Protein 2VVW (pdb70)

Secondary structure (DSSP, 8-state):
-PPP-TT-----TTS-HHHHHHHHHHHHHHH-SSS---HHHHHHHTHHHHHHHHH--HHHHHHHTTTTSTTHHHHHHHHHHHHHHH-SS--HHHHHHHHHHHHHHHHHHHHTT-GGGGHHHHHHHHHH--HHHHHHHHHHHHHHHHHHH-/-PPP-TT-----TTS-HHHHHHHHHHHHHHH-SSS---HHHHHHHTHHHHHHHHH--HHHHHHHHTTTSTTHHHHHHHHHHHHHHH-SS--HHHHHHHHHHHHHHHHHHHHTT-GGGHHHHHHHHHHH--HHHHHHHHHHHHHHHHHHH-

Nearest PDB structures (foldseek):
  2vvx-assembly1_A  TM=1.005E+00  e=1.149E-20  Orthopoxvirus vaccinia
  6u63-assembly2_B  TM=6.436E-01  e=4.006E-02  Homo sapiens
  6dm8-assembly3_C  TM=6.091E-01  e=2.878E-01  Escherichia coli K-12
  6dm8-assembly5_E  TM=6.174E-01  e=5.464E-01  Escherichia coli K-12
  6dm8-assembly2_B  TM=6.014E-01  e=7.716E-01  Escherichia coli K-12

Structure (mmCIF, N/CA/C/O backbone):
data_2VVW
#
_entry.id   2VVW
#
_cell.length_a   46.208
_cell.length_b   59.144
_cell.length_c   75.719
_cell.angle_alpha   90.00
_cell.angle_beta   106.58
_cell.angle_gamma   90.00
#
_symmetry.space_group_name_H-M   'P 1 21 1'
#
loop_
_entity.id
_entity.type
_entity.pdbx_description
1 polymer 'PROTEIN A52'
2 water water
#
loop_
_atom_site.group_PDB
_atom_site.id
_atom_site.type_symbol
_atom_site.label_atom_id
_atom_site.label_alt_id
_atom_site.label_comp_id
_atom_site.label_asym_id
_atom_site.label_entity_id
_atom_site.label_seq_id
_atom_site.pdbx_PDB_ins_code
_atom_site.Cartn_x
_atom_site.Cartn_y
_atom_site.Cartn_z
_atom_site.occupancy
_atom_site.B_iso_or_equiv
_atom_site.auth_seq_id
_atom_site.auth_comp_id
_atom_site.auth_asym_id
_atom_site.auth_atom_id
_atom_site.pdbx_PDB_model_num
ATOM 1 N N . ILE A 1 5 ? 29.025 1.070 30.579 1.00 50.86 40 ILE A N 1
ATOM 2 C CA . ILE A 1 5 ? 30.170 0.978 29.624 1.00 49.58 40 ILE A CA 1
ATOM 3 C C . ILE A 1 5 ? 30.833 -0.405 29.678 1.00 47.72 40 ILE A C 1
ATOM 4 O O . ILE A 1 5 ? 31.203 -0.890 30.753 1.00 50.05 40 ILE A O 1
ATOM 9 N N . LYS A 1 6 ? 30.994 -1.021 28.510 1.00 43.86 41 LYS A N 1
ATOM 10 C CA . LYS A 1 6 ? 31.556 -2.369 28.387 1.00 40.74 41 LYS A CA 1
ATOM 11 C C . LYS A 1 6 ? 33.077 -2.265 28.374 1.00 36.20 41 LYS A C 1
ATOM 12 O O . LYS A 1 6 ? 33.604 -1.215 28.025 1.00 35.29 41 LYS A O 1
ATOM 18 N N . PRO A 1 7 ? 33.796 -3.344 28.739 1.00 33.15 42 PRO A N 1
ATOM 19 C CA . PRO A 1 7 ? 35.258 -3.256 28.655 1.00 31.10 42 PRO A CA 1
ATOM 20 C C . PRO A 1 7 ? 35.759 -3.209 27.209 1.00 27.54 42 PRO A C 1
ATOM 21 O O . PRO A 1 7 ? 35.012 -3.509 26.264 1.00 27.01 42 PRO A O 1
ATOM 25 N N . ASP A 1 8 ? 37.018 -2.839 27.033 1.00 25.25 43 ASP A N 1
ATOM 26 C CA . ASP A 1 8 ? 37.649 -2.971 25.734 1.00 22.81 43 ASP A CA 1
ATOM 27 C C . ASP A 1 8 ? 38.197 -4.384 25.637 1.00 22.06 43 ASP A C 1
ATOM 28 O O . ASP A 1 8 ? 38.705 -4.896 26.632 1.00 22.26 43 ASP A O 1
ATOM 33 N N . TYR A 1 9 ? 38.107 -5.012 24.466 1.00 20.86 44 TYR A N 1
ATOM 34 C CA . TYR A 1 9 ? 38.476 -6.432 24.323 1.00 20.01 44 TYR A CA 1
ATOM 35 C C . TYR A 1 9 ? 39.883 -6.701 23.779 1.00 20.22 44 TYR A C 1
ATOM 36 O O . TYR A 1 9 ? 40.337 -7.830 23.812 1.00 23.22 44 TYR A O 1
ATOM 45 N N . LEU A 1 10 ? 40.599 -5.675 23.348 1.00 19.49 45 LEU A N 1
ATOM 46 C CA . LEU A 1 10 ? 41.912 -5.885 22.723 1.00 20.29 45 LEU A CA 1
ATOM 47 C C . LEU A 1 10 ? 42.871 -6.671 23.611 1.00 20.80 45 LEU A C 1
ATOM 48 O O . LEU A 1 10 ? 43.484 -7.644 23.159 1.00 21.46 45 LEU A O 1
ATOM 53 N N . GLU A 1 11 ? 42.977 -6.263 24.872 1.00 21.83 46 GLU A N 1
ATOM 54 C CA . GLU A 1 11 ? 43.883 -6.913 25.829 1.00 24.84 46 GLU A CA 1
ATOM 55 C C . GLU A 1 11 ? 43.139 -7.672 26.948 1.00 23.45 46 GLU A C 1
ATOM 56 O O . GLU A 1 11 ? 43.716 -8.012 27.967 1.00 24.76 46 GLU A O 1
ATOM 62 N N . TYR A 1 12 ? 41.864 -7.969 26.722 1.00 21.04 47 TYR A N 1
ATOM 63 C CA . TYR A 1 12 ? 41.014 -8.586 27.718 1.00 22.10 47 TYR A CA 1
ATOM 64 C C . TYR A 1 12 ? 41.332 -10.082 27.786 1.00 23.17 47 TYR A C 1
ATOM 65 O O . TYR A 1 12 ? 41.466 -10.743 26.758 1.00 24.10 47 TYR A O 1
ATOM 74 N N . ASP A 1 13 ? 41.442 -10.608 29.004 1.00 25.66 48 ASP A N 1
ATOM 75 C CA . ASP A 1 13 ? 41.864 -11.998 29.214 1.00 26.21 48 ASP A CA 1
ATOM 76 C C . ASP A 1 13 ? 40.723 -12.938 29.584 1.00 27.09 48 ASP A C 1
ATOM 77 O O . ASP A 1 13 ? 40.948 -14.145 29.684 1.00 28.17 48 ASP A O 1
ATOM 82 N N . ASP A 1 14 ? 39.515 -12.406 29.788 1.00 25.80 49 ASP A N 1
ATOM 83 C CA A ASP A 1 14 ? 38.410 -13.272 30.235 0.60 26.63 49 ASP A CA 1
ATOM 84 C CA B ASP A 1 14 ? 38.362 -13.155 30.298 0.40 25.97 49 ASP A CA 1
ATOM 85 C C . ASP A 1 14 ? 37.260 -13.315 29.234 1.00 24.79 49 ASP A C 1
ATOM 86 O O . ASP A 1 14 ? 37.367 -12.814 28.126 1.00 23.61 49 ASP A O 1
ATOM 95 N N . LEU A 1 15 ? 36.189 -13.989 29.621 1.00 26.52 50 LEU A N 1
ATOM 96 C CA . LEU A 1 15 ? 34.989 -14.066 28.831 1.00 25.14 50 LEU A CA 1
ATOM 97 C C . LEU A 1 15 ? 33.874 -14.364 29.835 1.00 24.53 50 LEU A C 1
ATOM 98 O O . LEU A 1 15 ? 33.640 -15.507 30.214 1.00 25.17 50 LEU A O 1
ATOM 103 N N . LEU A 1 16 ? 33.217 -13.315 30.304 1.00 23.83 51 LEU A N 1
ATOM 104 C CA . LEU A 1 16 ? 32.225 -13.429 31.373 1.00 25.54 51 LEU A CA 1
ATOM 105 C C . LEU A 1 16 ? 30.799 -13.316 30.842 1.00 25.24 51 LEU A C 1
ATOM 106 O O . LEU A 1 16 ? 30.592 -12.983 29.675 1.00 26.17 51 LEU A O 1
ATOM 111 N N . ASP A 1 17 ? 29.814 -13.620 31.691 1.00 26.64 52 ASP A N 1
ATOM 112 C CA . ASP A 1 17 ? 28.417 -13.649 31.255 1.00 28.13 52 ASP A CA 1
ATOM 113 C C . ASP A 1 17 ? 28.004 -12.328 30.598 1.00 28.18 52 ASP A C 1
ATOM 114 O O . ASP A 1 17 ? 27.335 -12.331 29.567 1.00 26.95 52 ASP A O 1
ATOM 119 N N . ARG A 1 18 ? 28.431 -11.216 31.196 1.00 28.48 53 ARG A N 1
ATOM 120 C CA . ARG A 1 18 ? 28.097 -9.870 30.725 1.00 28.92 53 ARG A CA 1
ATOM 121 C C . ARG A 1 18 ? 28.775 -9.476 29.427 1.00 28.41 53 ARG A C 1
ATOM 122 O O . ARG A 1 18 ? 28.376 -8.490 28.810 1.00 29.57 53 ARG A O 1
ATOM 130 N N . ASP A 1 19 ? 29.837 -10.185 29.036 1.00 28.28 54 ASP A N 1
ATOM 131 C CA . ASP A 1 19 ? 30.551 -9.872 27.804 1.00 26.67 54 ASP A CA 1
ATOM 132 C C . ASP A 1 19 ? 29.799 -10.481 26.628 1.00 27.26 54 ASP A C 1
ATOM 133 O O . ASP A 1 19 ? 29.690 -11.707 26.536 1.00 29.12 54 ASP A O 1
ATOM 138 N N . GLU A 1 20 ? 29.293 -9.632 25.733 1.00 26.91 55 GLU A N 1
ATOM 139 C CA A GLU A 1 20 ? 28.455 -10.087 24.606 0.70 27.24 55 GLU A CA 1
ATOM 140 C CA B GLU A 1 20 ? 28.456 -10.081 24.611 0.30 25.77 55 GLU A CA 1
ATOM 141 C C . GLU A 1 20 ? 29.296 -10.578 23.443 1.00 24.09 55 GLU A C 1
ATOM 142 O O . GLU A 1 20 ? 30.185 -9.878 22.979 1.00 20.69 55 GLU A O 1
ATOM 153 N N . MET A 1 21 ? 28.984 -11.778 22.957 1.00 23.96 56 MET A N 1
ATOM 154 C CA . MET A 1 21 ? 29.757 -12.390 21.870 1.00 22.99 56 MET A CA 1
ATOM 155 C C . MET A 1 21 ? 29.820 -11.502 20.602 1.00 22.23 56 MET A C 1
ATOM 156 O O . MET A 1 21 ? 30.880 -11.327 20.022 1.00 20.08 56 MET A O 1
ATOM 161 N N . PHE A 1 22 ? 28.715 -10.880 20.209 1.00 22.41 57 PHE A N 1
ATOM 162 C CA . PHE A 1 22 ? 28.763 -10.052 18.997 1.00 23.61 57 PHE A CA 1
ATOM 163 C C . PHE A 1 22 ? 29.655 -8.805 19.154 1.00 22.56 57 PHE A C 1
ATOM 164 O O . PHE A 1 22 ? 30.409 -8.456 18.244 1.00 22.10 57 PHE A O 1
ATOM 172 N N . THR A 1 23 ? 29.605 -8.164 20.319 1.00 23.14 58 THR A N 1
ATOM 173 C CA . THR A 1 23 ? 30.492 -7.026 20.595 1.00 22.73 58 THR A CA 1
ATOM 174 C C . THR A 1 23 ? 31.956 -7.431 20.558 1.00 20.76 58 THR A C 1
ATOM 175 O O . THR A 1 23 ? 32.795 -6.696 20.045 1.00 19.73 58 THR A O 1
ATOM 179 N N . ILE A 1 24 ? 32.258 -8.598 21.121 1.00 20.46 59 ILE A N 1
ATOM 180 C CA . ILE A 1 24 ? 33.607 -9.126 21.106 1.00 19.49 59 ILE A CA 1
ATOM 181 C C . ILE A 1 24 ? 34.096 -9.291 19.676 1.00 19.23 59 ILE A C 1
ATOM 182 O O . ILE A 1 24 ? 35.229 -8.889 19.332 1.00 18.46 59 ILE A O 1
ATOM 187 N N . LEU A 1 25 ? 33.253 -9.880 18.831 1.00 19.03 60 LEU A N 1
ATOM 188 C CA . LEU A 1 25 ? 33.612 -10.078 17.440 1.00 18.40 60 LEU A CA 1
ATOM 189 C C . LEU A 1 25 ? 33.714 -8.755 16.666 1.00 17.85 60 LEU A C 1
ATOM 190 O O . LEU A 1 25 ? 34.600 -8.601 15.834 1.00 17.94 60 LEU A O 1
ATOM 195 N N . GLU A 1 26 ? 32.839 -7.799 16.955 1.00 19.28 61 GLU A N 1
ATOM 196 C CA . GLU A 1 26 ? 32.935 -6.455 16.347 1.00 21.04 61 GLU A CA 1
ATOM 197 C C . GLU A 1 26 ? 34.303 -5.863 16.613 1.00 20.24 61 GLU A C 1
ATOM 198 O O . GLU A 1 26 ? 34.953 -5.396 15.696 1.00 20.03 61 GLU A O 1
ATOM 204 N N . GLU A 1 27 ? 34.728 -5.886 17.873 1.00 20.62 62 GLU A N 1
ATOM 205 C CA . GLU A 1 27 ? 36.008 -5.303 18.260 1.00 20.90 62 GLU A CA 1
ATOM 206 C C . GLU A 1 27 ? 37.172 -6.096 17.706 1.00 20.20 62 GLU A C 1
ATOM 207 O O . GLU A 1 27 ? 38.192 -5.518 17.331 1.00 21.57 62 GLU A O 1
ATOM 213 N N . TYR A 1 28 ? 37.034 -7.422 17.663 1.00 19.63 63 TYR A N 1
ATOM 214 C CA . TYR A 1 28 ? 38.063 -8.287 17.068 1.00 19.37 63 TYR A CA 1
ATOM 215 C C . TYR A 1 28 ? 38.323 -7.942 15.594 1.00 18.87 63 TYR A C 1
ATOM 216 O O . TYR A 1 28 ? 39.455 -7.717 15.165 1.00 19.53 63 TYR A O 1
ATOM 225 N N . PHE A 1 29 ? 37.261 -7.877 14.815 1.00 18.67 64 PHE A N 1
ATOM 226 C CA . PHE A 1 29 ? 37.402 -7.496 13.415 1.00 19.51 64 PHE A CA 1
ATOM 227 C C . PHE A 1 29 ? 37.856 -6.058 13.210 1.00 19.31 64 PHE A C 1
ATOM 228 O O . PHE A 1 29 ? 38.661 -5.793 12.316 1.00 20.28 64 PHE A O 1
ATOM 236 N N . MET A 1 30 ? 37.416 -5.152 14.079 1.00 18.75 65 MET A N 1
ATOM 237 C CA . MET A 1 30 ? 37.862 -3.762 14.019 1.00 17.51 65 MET A CA 1
ATOM 238 C C . MET A 1 30 ? 39.356 -3.699 14.265 1.00 18.04 65 MET A C 1
ATOM 239 O O . MET A 1 30 ? 40.085 -3.136 13.472 1.00 17.96 65 MET A O 1
ATOM 244 N N . TYR A 1 31 ? 39.807 -4.308 15.354 1.00 18.24 66 TYR A N 1
ATOM 245 C CA . TYR A 1 31 ? 41.218 -4.185 15.730 1.00 18.81 66 TYR A CA 1
ATOM 246 C C . TYR A 1 31 ? 42.157 -4.945 14.778 1.00 20.53 66 TYR A C 1
ATOM 247 O O . TYR A 1 31 ? 43.240 -4.441 14.416 1.00 20.51 66 TYR A O 1
ATOM 256 N N . ARG A 1 32 ? 41.770 -6.161 14.395 1.00 20.49 67 ARG A N 1
ATOM 257 C CA . ARG A 1 32 ? 42.563 -6.936 13.456 1.00 19.81 67 ARG A CA 1
ATOM 258 C C . ARG A 1 32 ? 42.533 -6.286 12.066 1.00 20.45 67 ARG A C 1
ATOM 259 O O . ARG A 1 32 ? 43.569 -6.148 11.402 1.00 19.32 67 ARG A O 1
ATOM 267 N N . GLY A 1 33 ? 41.360 -5.856 11.640 1.00 18.16 68 GLY A N 1
ATOM 268 C CA . GLY A 1 33 ? 41.217 -5.173 10.353 1.00 20.68 68 GLY A CA 1
ATOM 269 C C . GLY A 1 33 ? 41.922 -3.827 10.207 1.00 21.72 68 GLY A C 1
ATOM 270 O O . GLY A 1 33 ? 42.277 -3.442 9.084 1.00 22.60 68 GLY A O 1
ATOM 271 N N . LEU A 1 34 ? 42.122 -3.104 11.320 1.00 22.37 69 LEU A N 1
ATOM 272 C CA . LEU A 1 34 ? 42.731 -1.777 11.275 1.00 22.19 69 LEU A CA 1
ATOM 273 C C . LEU A 1 34 ? 44.175 -1.770 11.757 1.00 23.98 69 LEU A C 1
ATOM 274 O O . LEU A 1 34 ? 44.999 -1.085 11.155 1.00 25.44 69 LEU A O 1
ATOM 279 N N . LEU A 1 35 ? 44.488 -2.534 12.808 1.00 23.41 70 LEU A N 1
ATOM 280 C CA . LEU A 1 35 ? 45.854 -2.567 13.363 1.00 25.69 70 LEU A CA 1
ATOM 281 C C . LEU A 1 35 ? 46.677 -3.775 12.929 1.00 27.17 70 LEU A C 1
ATOM 282 O O . LEU A 1 35 ? 47.892 -3.714 12.921 1.00 28.73 70 LEU A O 1
ATOM 287 N N . GLY A 1 36 ? 46.024 -4.893 12.652 1.00 28.17 71 GLY A N 1
ATOM 288 C CA . GLY A 1 36 ? 46.733 -6.116 12.314 1.00 31.07 71 GLY A CA 1
ATOM 289 C C . GLY A 1 36 ? 47.217 -6.905 13.516 1.00 33.10 71 GLY A C 1
ATOM 290 O O . GLY A 1 36 ? 46.766 -6.689 14.633 1.00 33.36 71 GLY A O 1
ATOM 291 N N . LEU A 1 37 ? 48.150 -7.823 13.275 1.00 37.10 72 LEU A N 1
ATOM 292 C CA . LEU A 1 37 ? 48.530 -8.840 14.269 1.00 38.32 72 LEU A CA 1
ATOM 293 C C . LEU A 1 37 ? 49.859 -8.599 14.988 1.00 40.17 72 LEU A C 1
ATOM 294 O O . LEU A 1 37 ? 50.177 -9.341 15.907 1.00 42.33 72 LEU A O 1
ATOM 299 N N . ARG A 1 38 ? 50.623 -7.583 14.588 1.00 41.00 73 ARG A N 1
ATOM 300 C CA . ARG A 1 38 ? 51.848 -7.194 15.292 1.00 43.29 73 ARG A CA 1
ATOM 301 C C . ARG A 1 38 ? 51.494 -6.259 16.448 1.00 43.64 73 ARG A C 1
ATOM 302 O O . ARG A 1 38 ? 52.023 -5.153 16.566 1.00 45.46 73 ARG A O 1
ATOM 305 N N . ILE A 1 39 ? 50.583 -6.727 17.291 1.00 42.27 74 ILE A N 1
ATOM 306 C CA . ILE A 1 39 ? 49.976 -5.954 18.368 1.00 41.86 74 ILE A CA 1
ATOM 307 C C . ILE A 1 39 ? 49.744 -6.962 19.486 1.00 40.77 74 ILE A C 1
ATOM 308 O O . ILE A 1 39 ? 49.348 -8.102 19.204 1.00 37.68 74 ILE A O 1
ATOM 313 N N . LYS A 1 40 ? 49.975 -6.543 20.732 1.00 39.78 75 LYS A N 1
ATOM 314 C CA . LYS A 1 40 ? 49.631 -7.348 21.907 1.00 38.61 75 LYS A CA 1
ATOM 315 C C . LYS A 1 40 ? 48.116 -7.511 22.036 1.00 34.93 75 LYS A C 1
ATOM 316 O O . LYS A 1 40 ? 47.387 -6.527 22.154 1.00 35.48 75 LYS A O 1
ATOM 318 N N . TYR A 1 41 ? 47.670 -8.766 21.991 1.00 33.02 76 TYR A N 1
ATOM 319 C CA . TYR A 1 41 ? 46.274 -9.175 22.201 1.00 30.79 76 TYR A CA 1
ATOM 320 C C . TYR A 1 41 ? 46.166 -9.867 23.553 1.00 29.02 76 TYR A C 1
ATOM 321 O O . TYR A 1 41 ? 47.124 -10.493 24.014 1.00 27.53 76 TYR A O 1
ATOM 330 N N . GLY A 1 42 ? 44.981 -9.828 24.157 1.00 27.19 77 GLY A N 1
ATOM 331 C CA . GLY A 1 42 ? 44.723 -10.589 25.376 1.00 26.55 77 GLY A CA 1
ATOM 332 C C . GLY A 1 42 ? 44.461 -12.047 25.059 1.00 27.17 77 GLY A C 1
ATOM 333 O O . GLY A 1 42 ? 44.545 -12.472 23.896 1.00 26.48 77 GLY A O 1
ATOM 334 N N . ARG A 1 43 ? 44.150 -12.823 26.094 1.00 28.09 78 ARG A N 1
ATOM 335 C CA . ARG A 1 43 ? 43.871 -14.241 25.925 1.00 27.82 78 ARG A CA 1
ATOM 336 C C . ARG A 1 43 ? 42.602 -14.469 25.108 1.00 25.96 78 ARG A C 1
ATOM 337 O O . ARG A 1 43 ? 42.495 -15.446 24.366 1.00 24.86 78 ARG A O 1
ATOM 345 N N . LEU A 1 44 ? 41.638 -13.570 25.232 1.00 25.21 79 LEU A N 1
ATOM 346 C CA . LEU A 1 44 ? 40.378 -13.748 24.512 1.00 23.64 79 LEU A CA 1
ATOM 347 C C . LEU A 1 44 ? 40.577 -13.698 22.991 1.00 23.01 79 LEU A C 1
ATOM 348 O O . LEU A 1 44 ? 40.212 -14.628 22.286 1.00 25.43 79 LEU A O 1
ATOM 353 N N . PHE A 1 45 ? 41.116 -12.596 22.489 1.00 22.61 80 PHE A N 1
ATOM 354 C CA . PHE A 1 45 ? 41.457 -12.469 21.067 1.00 23.38 80 PHE A CA 1
ATOM 355 C C . PHE A 1 45 ? 42.448 -13.548 20.621 1.00 25.24 80 PHE A C 1
ATOM 356 O O . PHE A 1 45 ? 42.336 -14.054 19.515 1.00 24.04 80 PHE A O 1
ATOM 364 N N . ASN A 1 46 ? 43.410 -13.893 21.470 1.00 26.84 81 ASN A N 1
ATOM 365 C CA . ASN A 1 46 ? 44.352 -14.964 21.108 1.00 29.67 81 ASN A CA 1
ATOM 366 C C . ASN A 1 46 ? 43.658 -16.331 20.873 1.00 29.72 81 ASN A C 1
ATOM 367 O O . ASN A 1 46 ? 44.095 -17.115 20.023 1.00 29.90 81 ASN A O 1
ATOM 372 N N . GLU A 1 47 ? 42.568 -16.603 21.588 1.00 28.02 82 GLU A N 1
ATOM 373 C CA . GLU A 1 47 ? 41.770 -17.810 21.320 1.00 28.33 82 GLU A CA 1
ATOM 374 C C . GLU A 1 47 ? 41.002 -17.703 20.008 1.00 26.50 82 GLU A C 1
ATOM 375 O O . GLU A 1 47 ? 40.943 -18.672 19.230 1.00 26.56 82 GLU A O 1
ATOM 381 N N . ILE A 1 48 ? 40.418 -16.535 19.763 1.00 24.31 83 ILE A N 1
ATOM 382 C CA . ILE A 1 48 ? 39.656 -16.322 18.546 1.00 23.40 83 ILE A CA 1
ATOM 383 C C . ILE A 1 48 ? 40.589 -16.448 17.336 1.00 24.32 83 ILE A C 1
ATOM 384 O O . ILE A 1 48 ? 40.207 -17.004 16.309 1.00 23.76 83 ILE A O 1
ATOM 389 N N . LYS A 1 49 ? 41.823 -15.972 17.486 1.00 24.96 84 LYS A N 1
ATOM 390 C CA . LYS A 1 49 ? 42.837 -16.066 16.436 1.00 26.49 84 LYS A CA 1
ATOM 391 C C . LYS A 1 49 ? 43.129 -17.519 16.028 1.00 26.86 84 LYS A C 1
ATOM 392 O O . LYS A 1 49 ? 43.449 -17.801 14.870 1.00 26.46 84 LYS A O 1
ATOM 398 N N . LYS A 1 50 ? 42.991 -18.448 16.969 1.00 27.48 85 LYS A N 1
ATOM 399 C CA . LYS A 1 50 ? 43.158 -19.857 16.659 1.00 27.84 85 LYS A CA 1
ATOM 400 C C . LYS A 1 50 ? 42.112 -20.370 15.656 1.00 25.86 85 LYS A C 1
ATOM 401 O O . LYS A 1 50 ? 42.336 -21.397 15.026 1.00 25.89 85 LYS A O 1
ATOM 407 N N . PHE A 1 51 ? 40.984 -19.669 15.504 1.00 25.14 86 PHE A N 1
ATOM 408 C CA . PHE A 1 51 ? 39.961 -20.035 14.523 1.00 24.68 86 PHE A CA 1
ATOM 409 C C . PHE A 1 51 ? 40.455 -20.002 13.074 1.00 25.90 86 PHE A C 1
ATOM 410 O O . PHE A 1 51 ? 39.793 -20.545 12.189 1.00 24.40 86 PHE A O 1
ATOM 418 N N . ASP A 1 52 ? 41.600 -19.362 12.831 1.00 26.09 87 ASP A N 1
ATOM 419 C CA . ASP A 1 52 ? 42.187 -19.295 11.493 1.00 26.69 87 ASP A CA 1
ATOM 420 C C . ASP A 1 52 ? 42.539 -20.678 10.954 1.00 27.30 87 ASP A C 1
ATOM 421 O O . ASP A 1 52 ? 42.405 -20.924 9.770 1.00 27.34 87 ASP A O 1
ATOM 426 N N . ASN A 1 53 ? 43.016 -21.562 11.821 1.00 30.52 88 ASN A N 1
ATOM 427 C CA . ASN A 1 53 ? 43.315 -22.945 11.449 1.00 32.82 88 ASN A CA 1
ATOM 428 C C . ASN A 1 53 ? 42.076 -23.669 10.943 1.00 30.98 88 ASN A C 1
ATOM 429 O O . ASN A 1 53 ? 42.134 -24.356 9.926 1.00 30.75 88 ASN A O 1
ATOM 434 N N . ASP A 1 54 ? 40.965 -23.520 11.663 1.00 29.17 89 ASP A N 1
ATOM 435 C CA . ASP A 1 54 ? 39.688 -24.123 11.273 1.00 29.65 89 ASP A CA 1
ATOM 436 C C . ASP A 1 54 ? 39.257 -23.666 9.878 1.00 28.72 89 ASP A C 1
ATOM 437 O O . ASP A 1 54 ? 38.803 -24.471 9.060 1.00 27.43 89 ASP A O 1
ATOM 442 N N . ALA A 1 55 ? 39.398 -22.363 9.639 1.00 28.27 90 ALA A N 1
ATOM 443 C CA . ALA A 1 55 ? 39.043 -21.732 8.375 1.00 28.35 90 ALA A CA 1
ATOM 444 C C . ALA A 1 55 ? 39.817 -22.315 7.200 1.00 29.00 90 ALA A C 1
ATOM 445 O O . ALA A 1 55 ? 39.236 -22.612 6.158 1.00 29.61 90 ALA A O 1
ATOM 447 N N . GLU A 1 56 ? 41.126 -22.444 7.364 1.00 29.83 91 GLU A N 1
ATOM 448 C CA . GLU A 1 56 ? 41.979 -22.925 6.293 1.00 31.84 91 GLU A CA 1
ATOM 449 C C . GLU A 1 56 ? 41.677 -24.389 5.978 1.00 32.23 91 GLU A C 1
ATOM 450 O O . GLU A 1 56 ? 41.673 -24.791 4.819 1.00 32.09 91 GLU A O 1
ATOM 456 N N . GLU A 1 57 ? 41.417 -25.178 7.015 1.00 31.95 92 GLU A N 1
ATOM 457 C CA . GLU A 1 57 ? 41.070 -26.578 6.839 1.00 32.32 92 GLU A CA 1
ATOM 458 C C . GLU A 1 57 ? 39.726 -26.714 6.143 1.00 31.62 92 GLU A C 1
ATOM 459 O O . GLU A 1 57 ? 39.574 -27.548 5.264 1.00 34.00 92 GLU A O 1
ATOM 461 N N . GLN A 1 58 ? 38.751 -25.892 6.514 1.00 29.52 93 GLN A N 1
ATOM 462 C CA . GLN A 1 58 ? 37.410 -26.050 5.969 1.00 28.69 93 GLN A CA 1
ATOM 463 C C . GLN A 1 58 ? 37.212 -25.373 4.618 1.00 28.98 93 GLN A C 1
ATOM 464 O O . GLN A 1 58 ? 36.528 -25.906 3.756 1.00 30.22 93 GLN A O 1
ATOM 470 N N . PHE A 1 59 ? 37.791 -24.187 4.437 1.00 28.62 94 PHE A N 1
ATOM 471 C CA . PHE A 1 59 ? 37.497 -23.344 3.274 1.00 27.99 94 PHE A CA 1
ATOM 472 C C . PHE A 1 59 ? 38.665 -23.162 2.305 1.00 28.91 94 PHE A C 1
ATOM 473 O O . PHE A 1 59 ? 38.461 -22.696 1.187 1.00 30.08 94 PHE A O 1
ATOM 481 N N . GLY A 1 60 ? 39.875 -23.501 2.742 1.00 28.57 95 GLY A N 1
ATOM 482 C CA . GLY A 1 60 ? 41.044 -23.409 1.895 1.00 29.45 95 GLY A CA 1
ATOM 483 C C . GLY A 1 60 ? 41.918 -22.242 2.289 1.00 27.48 95 GLY A C 1
ATOM 484 O O . GLY A 1 60 ? 41.623 -21.530 3.244 1.00 26.11 95 GLY A O 1
ATOM 485 N N . THR A 1 61 ? 43.003 -22.056 1.548 1.00 27.29 96 THR A N 1
ATOM 486 C CA . THR A 1 61 ? 44.015 -21.089 1.909 1.00 27.31 96 THR A CA 1
ATOM 487 C C . THR A 1 61 ? 43.556 -19.708 1.529 1.00 26.13 96 THR A C 1
ATOM 488 O O . THR A 1 61 ? 42.727 -19.535 0.629 1.00 27.33 96 THR A O 1
ATOM 492 N N . ILE A 1 62 ? 44.123 -18.712 2.184 1.00 24.90 97 ILE A N 1
ATOM 493 C CA . ILE A 1 62 ? 43.760 -17.342 1.874 1.00 24.30 97 ILE A CA 1
ATOM 494 C C . ILE A 1 62 ? 44.196 -16.977 0.452 1.00 25.31 97 ILE A C 1
ATOM 495 O O . ILE A 1 62 ? 43.531 -16.186 -0.205 1.00 24.36 97 ILE A O 1
ATOM 500 N N . GLU A 1 63 ? 45.283 -17.570 -0.040 1.00 28.03 98 GLU A N 1
ATOM 501 C CA . GLU A 1 63 ? 45.739 -17.275 -1.411 1.00 29.75 98 GLU A CA 1
ATOM 502 C C . GLU A 1 63 ? 44.733 -17.762 -2.462 1.00 30.34 98 GLU A C 1
ATOM 503 O O . GLU A 1 63 ? 44.501 -17.089 -3.467 1.00 28.34 98 GLU A O 1
ATOM 509 N N . GLU A 1 64 ? 44.122 -18.924 -2.217 1.00 31.22 99 GLU A N 1
ATOM 510 C CA . GLU A 1 64 ? 43.078 -19.424 -3.097 1.00 32.78 99 GLU A CA 1
ATOM 511 C C . GLU A 1 64 ? 41.850 -18.517 -3.091 1.00 29.24 99 GLU A C 1
ATOM 512 O O . GLU A 1 64 ? 41.290 -18.221 -4.149 1.00 27.81 99 GLU A O 1
ATOM 518 N N . LEU A 1 65 ? 41.429 -18.105 -1.895 1.00 27.34 100 LEU A N 1
ATOM 519 C CA . LEU A 1 65 ? 40.234 -17.278 -1.738 1.00 26.50 100 LEU A CA 1
ATOM 520 C C . LEU A 1 65 ? 40.441 -15.877 -2.299 1.00 24.89 100 LEU A C 1
ATOM 521 O O . LEU A 1 65 ? 39.580 -15.340 -2.985 1.00 26.09 100 LEU A O 1
ATOM 526 N N . LYS A 1 66 ? 41.597 -15.290 -2.011 1.00 26.20 101 LYS A N 1
ATOM 527 C CA . LYS A 1 66 ? 41.951 -13.980 -2.556 1.00 26.04 101 LYS A CA 1
ATOM 528 C C . LYS A 1 66 ? 41.790 -13.953 -4.079 1.00 26.83 101 LYS A C 1
ATOM 529 O O . LYS A 1 66 ? 41.191 -13.023 -4.627 1.00 26.08 101 LYS A O 1
ATOM 535 N N . GLN A 1 67 ? 42.328 -14.970 -4.754 1.00 28.91 102 GLN A N 1
ATOM 536 C CA . GLN A 1 67 ? 42.207 -15.098 -6.208 1.00 30.09 102 GLN A CA 1
ATOM 537 C C . GLN A 1 67 ? 40.763 -15.359 -6.660 1.00 29.86 102 GLN A C 1
ATOM 538 O O . GLN A 1 67 ? 40.213 -14.598 -7.458 1.00 29.07 102 GLN A O 1
ATOM 544 N N . LYS A 1 68 ? 40.179 -16.438 -6.137 1.00 30.66 103 LYS A N 1
ATOM 545 C CA A LYS A 1 68 ? 38.810 -16.873 -6.435 0.70 31.22 103 LYS A CA 1
ATOM 546 C CA B LYS A 1 68 ? 38.823 -16.850 -6.504 0.30 30.06 103 LYS A CA 1
ATOM 547 C C . LYS A 1 68 ? 37.791 -15.733 -6.305 1.00 29.09 103 LYS A C 1
ATOM 548 O O . LYS A 1 68 ? 36.906 -15.554 -7.152 1.00 28.91 103 LYS A O 1
ATOM 559 N N . LEU A 1 69 ? 37.896 -14.988 -5.215 1.00 26.54 104 LEU A N 1
ATOM 560 C CA . LEU A 1 69 ? 36.933 -13.921 -4.923 1.00 25.10 104 LEU A CA 1
ATOM 561 C C . LEU A 1 69 ? 37.408 -12.510 -5.340 1.00 25.06 104 LEU A C 1
ATOM 562 O O . LEU A 1 69 ? 36.728 -11.518 -5.073 1.00 23.70 104 LEU A O 1
ATOM 567 N N . ARG A 1 70 ? 38.578 -12.410 -5.967 1.00 24.90 105 ARG A N 1
ATOM 568 C CA . ARG A 1 70 ? 39.129 -11.106 -6.342 1.00 27.85 105 ARG A CA 1
ATOM 569 C C . ARG A 1 70 ? 38.916 -10.067 -5.220 1.00 25.89 105 ARG A C 1
ATOM 570 O O . ARG A 1 70 ? 38.315 -8.994 -5.420 1.00 22.39 105 ARG A O 1
ATOM 578 N N . LEU A 1 71 ? 39.412 -10.423 -4.039 1.00 23.65 106 LEU A N 1
ATOM 579 C CA . LEU A 1 71 ? 39.104 -9.720 -2.808 1.00 22.13 106 LEU A CA 1
ATOM 580 C C . LEU A 1 71 ? 39.475 -8.244 -2.834 1.00 21.81 106 LEU A C 1
ATOM 581 O O . LEU A 1 71 ? 38.756 -7.431 -2.269 1.00 18.47 106 LEU A O 1
ATOM 586 N N . ASN A 1 72 ? 40.583 -7.891 -3.492 1.00 22.00 107 ASN A N 1
ATOM 587 C CA . ASN A 1 72 ? 41.027 -6.506 -3.500 1.00 23.71 107 ASN A CA 1
ATOM 588 C C . ASN A 1 72 ? 40.446 -5.717 -4.668 1.00 26.15 107 ASN A C 1
ATOM 589 O O . ASN A 1 72 ? 40.781 -4.542 -4.848 1.00 26.22 107 ASN A O 1
ATOM 594 N N . SER A 1 73 ? 39.554 -6.339 -5.445 1.00 25.41 108 SER A N 1
ATOM 595 C CA . SER A 1 73 ? 38.893 -5.633 -6.542 1.00 28.11 108 SER A CA 1
ATOM 596 C C . SER A 1 73 ? 37.762 -4.766 -6.030 1.00 28.10 108 SER A C 1
ATOM 597 O O . SER A 1 73 ? 37.351 -4.885 -4.877 1.00 26.56 108 SER A O 1
ATOM 600 N N . GLU A 1 74 ? 37.230 -3.921 -6.909 1.00 28.53 109 GLU A N 1
ATOM 601 C CA . GLU A 1 74 ? 36.105 -3.077 -6.575 1.00 29.81 109 GLU A CA 1
ATOM 602 C C . GLU A 1 74 ? 34.938 -3.913 -6.042 1.00 27.81 109 GLU A C 1
ATOM 603 O O . GLU A 1 74 ? 34.187 -3.458 -5.191 1.00 25.18 109 GLU A O 1
ATOM 609 N N . GLU A 1 75 ? 34.797 -5.133 -6.557 1.00 27.17 110 GLU A N 1
ATOM 610 C CA . GLU A 1 75 ? 33.666 -5.995 -6.235 1.00 26.97 110 GLU A CA 1
ATOM 611 C C . GLU A 1 75 ? 33.974 -6.973 -5.087 1.00 25.03 110 GLU A C 1
ATOM 612 O O . GLU A 1 75 ? 33.110 -7.753 -4.701 1.00 24.62 110 GLU A O 1
ATOM 618 N N . GLY A 1 76 ? 35.175 -6.905 -4.528 1.00 24.68 111 GLY A N 1
ATOM 619 C CA . GLY A 1 76 ? 35.674 -7.920 -3.599 1.00 23.51 111 GLY A CA 1
ATOM 620 C C . GLY A 1 76 ? 34.834 -8.185 -2.365 1.00 22.35 111 GLY A C 1
ATOM 621 O O . GLY A 1 76 ? 34.689 -9.339 -1.947 1.00 21.77 111 GLY A O 1
ATOM 622 N N . ALA A 1 77 ? 34.302 -7.125 -1.760 1.00 22.80 112 ALA A N 1
ATOM 623 C CA . ALA A 1 77 ? 33.469 -7.265 -0.567 1.00 23.23 112 ALA A CA 1
ATOM 624 C C . ALA A 1 77 ? 32.166 -7.966 -0.914 1.00 21.98 112 ALA A C 1
ATOM 625 O O . ALA A 1 77 ? 31.735 -8.870 -0.214 1.00 23.64 112 ALA A O 1
ATOM 627 N N . ASP A 1 78 ? 31.537 -7.558 -2.002 1.00 23.22 113 ASP A N 1
ATOM 628 C CA . ASP A 1 78 ? 30.321 -8.221 -2.472 1.00 22.74 113 ASP A CA 1
ATOM 629 C C . ASP A 1 78 ? 30.545 -9.682 -2.881 1.00 21.59 113 ASP A C 1
ATOM 630 O O . ASP A 1 78 ? 29.678 -10.537 -2.651 1.00 21.38 113 ASP A O 1
ATOM 635 N N . ASN A 1 79 ? 31.684 -9.955 -3.519 1.00 20.35 114 ASN A N 1
ATOM 636 C CA . ASN A 1 79 ? 32.108 -11.341 -3.831 1.00 21.70 114 ASN A CA 1
ATOM 637 C C . ASN A 1 79 ? 32.281 -12.195 -2.560 1.00 20.98 114 ASN A C 1
ATOM 638 O O . ASN A 1 79 ? 31.912 -13.372 -2.521 1.00 18.72 114 ASN A O 1
ATOM 643 N N . PHE A 1 80 ? 32.855 -11.596 -1.516 1.00 19.56 115 PHE A N 1
ATOM 644 C CA . PHE A 1 80 ? 32.974 -12.266 -0.231 1.00 18.97 115 PHE A CA 1
ATOM 645 C C . PHE A 1 80 ? 31.606 -12.627 0.361 1.00 18.93 115 PHE A C 1
ATOM 646 O O . PHE A 1 80 ? 31.401 -13.743 0.817 1.00 18.57 115 PHE A O 1
ATOM 654 N N . ILE A 1 81 ? 30.681 -11.673 0.352 1.00 17.84 116 ILE A N 1
ATOM 655 C CA . ILE A 1 81 ? 29.330 -11.916 0.887 1.00 18.23 116 ILE A CA 1
ATOM 656 C C . ILE A 1 81 ? 28.626 -13.017 0.063 1.00 18.94 116 ILE A C 1
ATOM 657 O O . ILE A 1 81 ? 27.960 -13.910 0.631 1.00 20.70 116 ILE A O 1
ATOM 662 N N . ASP A 1 82 ? 28.759 -12.959 -1.266 1.00 19.46 117 ASP A N 1
ATOM 663 C CA . ASP A 1 82 ? 28.165 -13.973 -2.146 1.00 20.47 117 ASP A CA 1
ATOM 664 C C . ASP A 1 82 ? 28.690 -15.356 -1.736 1.00 21.44 117 ASP A C 1
ATOM 665 O O . ASP A 1 82 ? 27.923 -16.306 -1.598 1.00 20.70 117 ASP A O 1
ATOM 670 N N . TYR A 1 83 ? 30.001 -15.430 -1.497 1.00 19.97 118 TYR A N 1
ATOM 671 C CA . TYR A 1 83 ? 30.673 -16.669 -1.073 1.00 21.90 118 TYR A CA 1
ATOM 672 C C . TYR A 1 83 ? 30.175 -17.248 0.253 1.00 20.09 118 TYR A C 1
ATOM 673 O O . TYR A 1 83 ? 29.988 -18.467 0.391 1.00 20.41 118 TYR A O 1
ATOM 682 N N . ILE A 1 84 ? 29.966 -16.370 1.226 1.00 19.73 119 ILE A N 1
ATOM 683 C CA . ILE A 1 84 ? 29.384 -16.731 2.507 1.00 20.35 119 ILE A CA 1
ATOM 684 C C . ILE A 1 84 ? 27.990 -17.339 2.307 1.00 21.18 119 ILE A C 1
ATOM 685 O O . ILE A 1 84 ? 27.647 -18.341 2.929 1.00 22.95 119 ILE A O 1
ATOM 690 N N . LYS A 1 85 ? 27.191 -16.739 1.444 1.00 22.44 120 LYS A N 1
ATOM 691 C CA . LYS A 1 85 ? 25.877 -17.303 1.094 1.00 23.04 120 LYS A CA 1
ATOM 692 C C . LYS A 1 85 ? 25.973 -18.685 0.426 1.00 24.04 120 LYS A C 1
ATOM 693 O O . LYS A 1 85 ? 25.183 -19.587 0.723 1.00 26.02 120 LYS A O 1
ATOM 699 N N . VAL A 1 86 ? 26.944 -18.848 -0.468 1.00 23.71 121 VAL A N 1
ATOM 700 C CA . VAL A 1 86 ? 27.247 -20.150 -1.047 1.00 24.25 121 VAL A CA 1
ATOM 701 C C . VAL A 1 86 ? 27.507 -21.204 0.043 1.00 24.10 121 VAL A C 1
ATOM 702 O O . VAL A 1 86 ? 26.872 -22.266 0.051 1.00 24.60 121 VAL A O 1
ATOM 706 N N . GLN A 1 87 ? 28.435 -20.913 0.954 1.00 24.74 122 GLN A N 1
ATOM 707 C CA . GLN A 1 87 ? 28.814 -21.886 1.992 1.00 26.30 122 GLN A CA 1
ATOM 708 C C . GLN A 1 87 ? 27.622 -22.261 2.835 1.00 27.42 122 GLN A C 1
ATOM 709 O O . GLN A 1 87 ? 27.386 -23.441 3.109 1.00 28.69 122 GLN A O 1
ATOM 715 N N . LYS A 1 88 ? 26.834 -21.267 3.217 1.00 28.83 123 LYS A N 1
ATOM 716 C CA . LYS A 1 88 ? 25.645 -21.540 4.010 1.00 32.16 123 LYS A CA 1
ATOM 717 C C . LYS A 1 88 ? 24.666 -22.436 3.247 1.00 33.10 123 LYS A C 1
ATOM 718 O O . LYS A 1 88 ? 24.046 -23.336 3.826 1.00 33.44 123 LYS A O 1
ATOM 728 N N . GLN A 1 89 ? 24.557 -22.222 1.935 1.00 31.54 124 GLN A N 1
ATOM 729 C CA . GLN A 1 89 ? 23.720 -23.055 1.091 1.00 32.77 124 GLN A CA 1
ATOM 730 C C . GLN A 1 89 ? 24.230 -24.503 1.005 1.00 31.93 124 GLN A C 1
ATOM 731 O O . GLN A 1 89 ? 23.444 -25.447 0.981 1.00 31.97 124 GLN A O 1
ATOM 737 N N . ASP A 1 90 ? 25.552 -24.663 0.937 1.00 30.91 125 ASP A N 1
ATOM 738 C CA . ASP A 1 90 ? 26.153 -25.985 0.684 1.00 33.08 125 ASP A CA 1
ATOM 739 C C . ASP A 1 90 ? 26.312 -26.820 1.953 1.00 34.47 125 ASP A C 1
ATOM 740 O O . ASP A 1 90 ? 26.432 -28.043 1.877 1.00 36.17 125 ASP A O 1
ATOM 745 N N . ILE A 1 91 ? 26.286 -26.172 3.109 1.00 33.20 126 ILE A N 1
ATOM 746 C CA . ILE A 1 91 ? 26.332 -26.901 4.368 1.00 36.58 126 ILE A CA 1
ATOM 747 C C . ILE A 1 91 ? 24.946 -27.491 4.677 1.00 39.92 126 ILE A C 1
ATOM 748 O O . ILE A 1 91 ? 23.941 -26.773 4.716 1.00 41.13 126 ILE A O 1
ATOM 753 N N . VAL A 1 92 ? 24.912 -28.808 4.880 1.00 43.56 127 VAL A N 1
ATOM 754 C CA . VAL A 1 92 ? 23.665 -29.540 5.055 1.00 46.36 127 VAL A CA 1
ATOM 755 C C . VAL A 1 92 ? 22.965 -29.055 6.321 1.00 46.29 127 VAL A C 1
ATOM 756 O O . VAL A 1 92 ? 21.802 -28.666 6.282 1.00 48.97 127 VAL A O 1
ATOM 760 N N . LYS A 1 93 ? 23.681 -29.077 7.439 1.00 43.56 128 LYS A N 1
ATOM 761 C CA . LYS A 1 93 ? 23.157 -28.581 8.693 1.00 42.83 128 LYS A CA 1
ATOM 762 C C . LYS A 1 93 ? 24.301 -27.926 9.416 1.00 39.61 128 LYS A C 1
ATOM 763 O O . LYS A 1 93 ? 25.302 -28.572 9.709 1.00 38.18 128 LYS 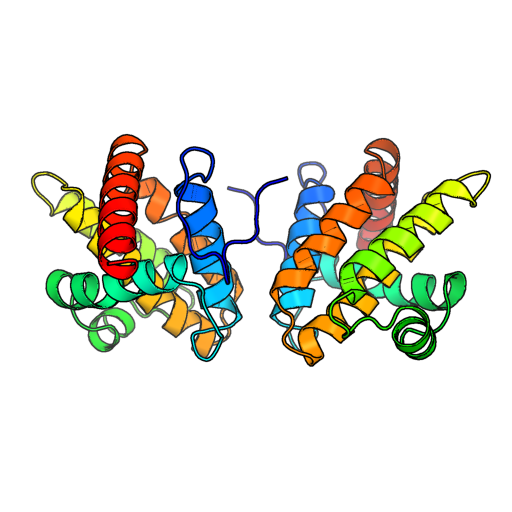A O 1
ATOM 769 N N . LEU A 1 94 ? 24.142 -26.637 9.694 1.00 37.56 129 LEU A N 1
ATOM 770 C CA . LEU A 1 94 ? 25.204 -25.805 10.228 1.00 35.20 129 LEU A CA 1
ATOM 771 C C . LEU A 1 94 ? 25.516 -26.201 11.661 1.00 33.59 129 LEU A C 1
ATOM 772 O O . LEU A 1 94 ? 24.602 -26.412 12.464 1.00 31.56 129 LEU A O 1
ATOM 777 N N . THR A 1 95 ? 26.801 -26.305 11.971 1.00 31.03 130 THR A N 1
ATOM 778 C CA . THR A 1 95 ? 27.246 -26.609 13.323 1.00 31.49 130 THR A CA 1
ATOM 779 C C . THR A 1 95 ? 27.999 -25.408 13.892 1.00 30.00 130 THR A C 1
ATOM 780 O O . THR A 1 95 ? 28.355 -24.484 13.165 1.00 26.47 130 THR A O 1
ATOM 784 N N . VAL A 1 96 ? 28.223 -25.435 15.204 1.00 30.24 131 VAL A N 1
ATOM 785 C CA . VAL A 1 96 ? 28.990 -24.390 15.886 1.00 28.64 131 VAL A CA 1
ATOM 786 C C . VAL A 1 96 ? 30.387 -24.299 15.269 1.00 27.44 131 VAL A C 1
ATOM 787 O O . VAL A 1 96 ? 30.960 -23.216 15.170 1.00 25.94 131 VAL A O 1
ATOM 791 N N . TYR A 1 97 ? 30.921 -25.435 14.846 1.00 28.93 132 TYR A N 1
ATOM 792 C CA . TYR A 1 97 ? 32.266 -25.484 14.265 1.00 29.66 132 TYR A CA 1
ATOM 793 C C . TYR A 1 97 ? 32.341 -24.909 12.840 1.00 27.72 132 TYR A C 1
ATOM 794 O O . TYR A 1 97 ? 33.353 -24.327 12.469 1.00 26.65 132 TYR A O 1
ATOM 803 N N . ASP A 1 98 ? 31.271 -25.042 12.055 1.00 28.08 133 ASP A N 1
ATOM 804 C CA . ASP A 1 98 ? 31.143 -24.282 10.801 1.00 25.39 133 ASP A CA 1
ATOM 805 C C . ASP A 1 98 ? 31.213 -22.774 11.070 1.00 23.68 133 ASP A C 1
ATOM 806 O O . ASP A 1 98 ? 31.898 -22.027 10.364 1.00 22.11 133 ASP A O 1
ATOM 811 N N . CYS A 1 99 ? 30.496 -22.322 12.092 1.00 23.56 134 CYS A N 1
ATOM 812 C CA . CYS A 1 99 ? 30.520 -20.919 12.455 1.00 21.85 134 CYS A CA 1
ATOM 813 C C . CYS A 1 99 ? 31.896 -20.467 12.969 1.00 21.04 134 CYS A C 1
ATOM 814 O O . CYS A 1 99 ? 32.312 -19.360 12.699 1.00 20.87 134 CYS A O 1
ATOM 817 N N . ILE A 1 100 ? 32.579 -21.305 13.736 1.00 21.92 135 ILE A N 1
ATOM 818 C CA . ILE A 1 100 ? 33.943 -21.007 14.163 1.00 22.25 135 ILE A CA 1
ATOM 819 C C . ILE A 1 100 ? 34.874 -20.854 12.947 1.00 23.12 135 ILE A C 1
ATOM 820 O O . ILE A 1 100 ? 35.652 -19.901 12.854 1.00 23.11 135 ILE A O 1
ATOM 825 N N . SER A 1 101 ? 34.804 -21.789 12.006 1.00 24.58 136 SER A N 1
ATOM 826 C CA . SER A 1 101 ? 35.652 -21.710 10.799 1.00 23.80 136 SER A CA 1
ATOM 827 C C . SER A 1 101 ? 35.350 -20.427 10.024 1.00 23.60 136 SER A C 1
ATOM 828 O O . SER A 1 101 ? 36.235 -19.778 9.471 1.00 22.60 136 SER A O 1
ATOM 831 N N . MET A 1 102 ? 34.078 -20.073 9.978 1.00 23.04 137 MET A N 1
ATOM 832 C CA . MET A 1 102 ? 33.652 -18.886 9.274 1.00 23.41 137 MET A CA 1
ATOM 833 C C . MET A 1 102 ? 34.208 -17.615 9.922 1.00 22.68 137 MET A C 1
ATOM 834 O O . MET A 1 102 ? 34.584 -16.678 9.216 1.00 22.11 137 MET A O 1
ATOM 839 N N . ILE A 1 103 ? 34.305 -17.590 11.252 1.00 22.27 138 ILE A N 1
ATOM 840 C CA . ILE A 1 103 ? 34.898 -16.447 11.941 1.00 20.82 138 ILE A CA 1
ATOM 841 C C . ILE A 1 103 ? 36.372 -16.356 11.549 1.00 20.32 138 ILE A C 1
ATOM 842 O O . ILE A 1 103 ? 36.872 -15.281 11.222 1.00 19.27 138 ILE A O 1
ATOM 847 N N . GLY A 1 104 ? 37.051 -17.488 11.531 1.00 21.00 139 GLY A N 1
ATOM 848 C CA . GLY A 1 104 ? 38.446 -17.513 11.094 1.00 22.54 139 GLY A CA 1
ATOM 849 C C . GLY A 1 104 ? 38.642 -17.069 9.654 1.00 23.52 139 GLY A C 1
ATOM 850 O O . GLY A 1 104 ? 39.662 -16.478 9.324 1.00 23.86 139 GLY A O 1
ATOM 851 N N . LEU A 1 105 ? 37.662 -17.373 8.802 1.00 24.59 140 LEU A N 1
ATOM 852 C CA . LEU A 1 105 ? 37.689 -16.997 7.392 1.00 24.21 140 LEU A CA 1
ATOM 853 C C . LEU A 1 105 ? 37.582 -15.481 7.257 1.00 21.66 140 LEU A C 1
ATOM 854 O O . LEU A 1 105 ? 38.345 -14.867 6.528 1.00 22.64 140 LEU A O 1
ATOM 859 N N . CYS A 1 106 ? 36.622 -14.891 7.959 1.00 19.78 141 CYS A N 1
ATOM 860 C CA . CYS A 1 106 ? 36.470 -13.432 8.016 1.00 19.03 141 CYS A CA 1
ATOM 861 C C . CYS A 1 106 ? 37.781 -12.768 8.406 1.00 18.76 141 CYS A C 1
ATOM 862 O O . CYS A 1 106 ? 38.196 -11.779 7.799 1.00 20.17 141 CYS A O 1
ATOM 865 N N . ALA A 1 107 ? 38.415 -13.327 9.429 1.00 18.04 142 ALA A N 1
ATOM 866 C CA . ALA A 1 107 ? 39.690 -12.829 9.954 1.00 18.33 142 ALA A CA 1
ATOM 867 C C . ALA A 1 107 ? 40.798 -12.846 8.920 1.00 19.86 142 ALA A C 1
ATOM 868 O O . ALA A 1 107 ? 41.595 -11.885 8.805 1.00 20.70 142 ALA A O 1
ATOM 870 N N . CYS A 1 108 ? 40.911 -13.962 8.215 1.00 20.87 143 CYS A N 1
ATOM 871 C CA . CYS A 1 108 ? 41.934 -14.094 7.179 1.00 22.26 143 CYS A CA 1
ATOM 872 C C . CYS A 1 108 ? 41.638 -13.150 6.004 1.00 20.91 143 CYS A C 1
ATOM 873 O O . CYS A 1 108 ? 42.544 -12.624 5.397 1.00 21.61 143 CYS A O 1
ATOM 876 N N . VAL A 1 109 ? 40.365 -12.938 5.699 1.00 19.62 144 VAL A N 1
ATOM 877 C CA . VAL A 1 109 ? 39.963 -12.006 4.640 1.00 20.30 144 VAL A CA 1
ATOM 878 C C . VAL A 1 109 ? 40.247 -10.553 5.046 1.00 22.09 144 VAL A C 1
ATOM 879 O O . VAL A 1 109 ? 40.783 -9.774 4.254 1.00 21.93 144 VAL A O 1
ATOM 883 N N . VAL A 1 110 ? 39.918 -10.189 6.285 1.00 22.20 145 VAL A N 1
ATOM 884 C CA . VAL A 1 110 ? 40.171 -8.830 6.742 1.00 21.64 145 VAL A CA 1
ATOM 885 C C . VAL A 1 110 ? 41.673 -8.495 6.667 1.00 20.91 145 VAL A C 1
ATOM 886 O O . VAL A 1 110 ? 42.027 -7.357 6.406 1.00 18.51 145 VAL A O 1
ATOM 890 N N . ASP A 1 111 ? 42.552 -9.485 6.827 1.00 21.40 146 ASP A N 1
ATOM 891 C CA . ASP A 1 111 ? 43.986 -9.228 6.675 1.00 22.49 146 ASP A CA 1
ATOM 892 C C . ASP A 1 111 ? 44.325 -8.749 5.282 1.00 22.74 146 ASP A C 1
ATOM 893 O O . ASP A 1 111 ? 45.185 -7.893 5.118 1.00 26.38 146 ASP A O 1
ATOM 898 N N . VAL A 1 112 ? 43.712 -9.375 4.278 1.00 21.74 147 VAL A N 1
ATOM 899 C CA . VAL A 1 112 ? 43.993 -9.039 2.887 1.00 21.89 147 VAL A CA 1
ATOM 900 C C . VAL A 1 112 ? 43.598 -7.589 2.649 1.00 20.50 147 VAL A C 1
ATOM 901 O O . VAL A 1 112 ? 44.334 -6.826 2.039 1.00 20.21 147 VAL A O 1
ATOM 905 N N . TRP A 1 113 ? 42.416 -7.215 3.116 1.00 19.44 148 TRP A N 1
ATOM 906 C CA . TRP A 1 113 ? 41.941 -5.848 2.956 1.00 20.28 148 TRP A CA 1
ATOM 907 C C . TRP A 1 113 ? 42.768 -4.808 3.704 1.00 21.38 148 TRP A C 1
ATOM 908 O O . TRP A 1 113 ? 43.053 -3.726 3.155 1.00 22.17 148 TRP A O 1
ATOM 919 N N . ARG A 1 114 ? 43.199 -5.133 4.922 1.00 20.75 149 ARG A N 1
ATOM 920 C CA . ARG A 1 114 ? 44.063 -4.228 5.667 1.00 21.37 149 ARG A CA 1
ATOM 921 C C . ARG A 1 114 ? 45.319 -3.969 4.874 1.00 22.81 149 ARG A C 1
ATOM 922 O O . ARG A 1 114 ? 45.748 -2.811 4.705 1.00 26.30 149 ARG A O 1
ATOM 937 N N . ASN A 1 115 ? 45.922 -5.042 4.388 1.00 24.68 150 ASN A N 1
ATOM 938 C CA . ASN A 1 115 ? 47.186 -4.949 3.647 1.00 26.05 150 ASN A CA 1
ATOM 939 C C . ASN A 1 115 ? 47.071 -4.122 2.371 1.00 26.00 150 ASN A C 1
ATOM 940 O O . ASN A 1 115 ? 48.028 -3.484 1.956 1.00 25.52 150 ASN A O 1
ATOM 945 N N . GLU A 1 116 ? 45.883 -4.117 1.773 1.00 23.76 151 GLU A N 1
ATOM 946 C CA . GLU A 1 116 ? 45.587 -3.326 0.587 1.00 25.18 151 GLU A CA 1
ATOM 947 C C . GLU A 1 116 ? 45.081 -1.906 0.936 1.00 25.73 151 GLU A C 1
ATOM 948 O O . GLU A 1 116 ? 44.830 -1.082 0.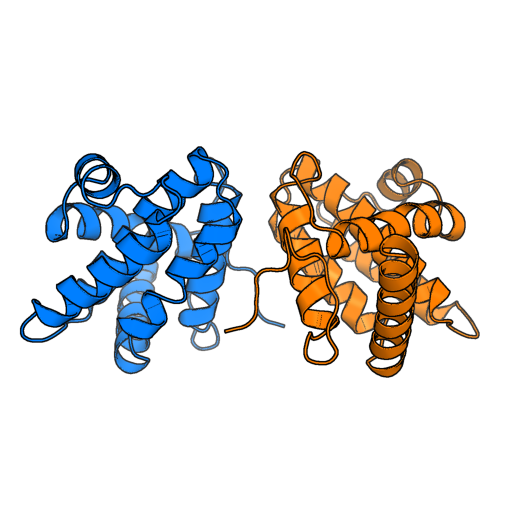040 1.00 24.64 151 GLU A O 1
ATOM 954 N N . LYS A 1 117 ? 44.955 -1.641 2.238 1.00 24.72 152 LYS A N 1
ATOM 955 C CA . LYS A 1 117 ? 44.497 -0.361 2.791 1.00 26.28 152 LYS A CA 1
ATOM 956 C C . LYS A 1 117 ? 43.050 -0.062 2.419 1.00 24.57 152 LYS A C 1
ATOM 957 O O . LYS A 1 117 ? 42.642 1.095 2.323 1.00 25.23 152 LYS A O 1
ATOM 963 N N . LEU A 1 118 ? 42.273 -1.122 2.247 1.00 22.21 153 LEU A N 1
ATOM 964 C CA . LEU A 1 118 ? 40.830 -1.003 2.054 1.00 21.66 153 LEU A CA 1
ATOM 965 C C . LEU A 1 118 ? 40.195 -1.067 3.431 1.00 22.67 153 LEU A C 1
ATOM 966 O O . LEU A 1 118 ? 39.458 -1.996 3.753 1.00 22.84 153 LEU A O 1
ATOM 971 N N . PHE A 1 119 ? 40.453 -0.034 4.232 1.00 24.15 154 PHE A N 1
ATOM 972 C CA . PHE A 1 119 ? 40.291 -0.141 5.671 1.00 24.92 154 PHE A CA 1
ATOM 973 C C . PHE A 1 119 ? 38.831 -0.307 6.105 1.00 25.84 154 PHE A C 1
ATOM 974 O O . PHE A 1 119 ? 38.563 -1.068 7.037 1.00 30.66 154 PHE A O 1
ATOM 982 N N . SER A 1 120 ? 37.892 0.326 5.407 1.00 25.54 155 SER A N 1
ATOM 983 C CA . SER A 1 120 ? 36.453 0.249 5.756 1.00 24.52 155 SER A CA 1
ATOM 984 C C . SER A 1 120 ? 35.747 -1.090 5.461 1.00 23.59 155 SER A C 1
ATOM 985 O O . SER A 1 120 ? 34.584 -1.312 5.868 1.00 20.69 155 SER A O 1
ATOM 988 N N . ARG A 1 121 ? 36.423 -1.976 4.744 1.00 22.25 156 ARG A N 1
ATOM 989 C CA . ARG A 1 121 ? 35.829 -3.268 4.358 1.00 23.55 156 ARG A CA 1
ATOM 990 C C . ARG A 1 121 ? 35.627 -4.239 5.512 1.00 24.22 156 ARG A C 1
ATOM 991 O O . ARG A 1 121 ? 34.765 -5.145 5.415 1.00 24.42 156 ARG A O 1
ATOM 999 N N . TRP A 1 122 ? 36.364 -4.030 6.611 1.00 22.42 157 TRP A N 1
ATOM 1000 C CA . TRP A 1 122 ? 36.201 -4.830 7.823 1.00 22.11 157 TRP A CA 1
ATOM 1001 C C . TRP A 1 122 ? 34.736 -4.897 8.221 1.00 22.06 157 TRP A C 1
ATOM 1002 O O . TRP A 1 122 ? 34.291 -5.892 8.757 1.00 24.55 157 TRP A O 1
A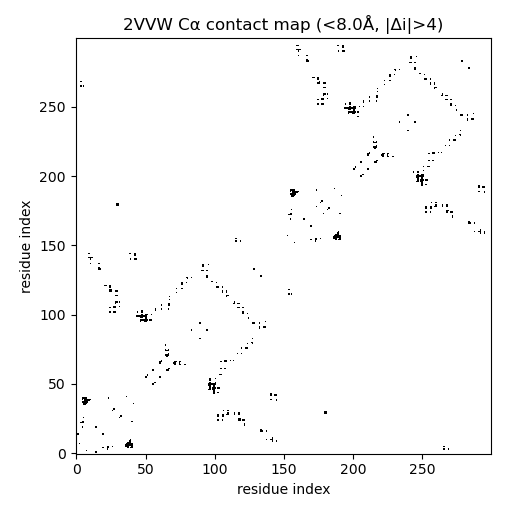TOM 1013 N N . LYS A 1 123 ? 33.980 -3.844 7.940 1.00 20.85 158 LYS A N 1
ATOM 1014 C CA . LYS A 1 123 ? 32.531 -3.843 8.244 1.00 19.68 158 LYS A CA 1
ATOM 1015 C C . LYS A 1 123 ? 31.787 -5.013 7.595 1.00 20.35 158 LYS A C 1
ATOM 1016 O O . LYS A 1 123 ? 30.739 -5.462 8.099 1.00 19.78 158 LYS A O 1
ATOM 1022 N N . TYR A 1 124 ? 32.290 -5.492 6.461 1.00 19.53 159 TYR A N 1
ATOM 1023 C CA . TYR A 1 124 ? 31.652 -6.626 5.773 1.00 21.81 159 TYR A CA 1
ATOM 1024 C C . TYR A 1 124 ? 31.781 -7.940 6.559 1.00 21.41 159 TYR A C 1
ATOM 1025 O O . TYR A 1 124 ? 30.958 -8.833 6.394 1.00 21.51 159 TYR A O 1
ATOM 1034 N N . CYS A 1 125 ? 32.835 -8.071 7.373 1.00 22.97 160 CYS A N 1
ATOM 1035 C CA . CYS A 1 125 ? 32.938 -9.204 8.293 1.00 22.92 160 CYS A CA 1
ATOM 1036 C C . CYS A 1 125 ? 31.719 -9.279 9.206 1.00 23.03 160 CYS A C 1
ATOM 1037 O O . CYS A 1 125 ? 31.199 -10.358 9.449 1.00 22.52 160 CYS A O 1
ATOM 1040 N N . LEU A 1 126 ? 31.250 -8.135 9.692 1.00 23.39 161 LEU A N 1
ATOM 1041 C CA . LEU A 1 126 ? 30.094 -8.118 10.586 1.00 24.45 161 LEU A CA 1
ATOM 1042 C C . LEU A 1 126 ? 28.852 -8.517 9.832 1.00 24.39 161 LEU A C 1
ATOM 1043 O O . LEU A 1 126 ? 28.006 -9.254 10.371 1.00 23.20 161 LEU A O 1
ATOM 1048 N N . ARG A 1 127 ? 28.706 -8.016 8.600 1.00 23.86 162 ARG A N 1
ATOM 1049 C CA A ARG A 1 127 ? 27.536 -8.375 7.783 0.60 24.57 162 ARG A CA 1
ATOM 1050 C CA B ARG A 1 127 ? 27.548 -8.385 7.767 0.40 23.88 162 ARG A CA 1
ATOM 1051 C C . ARG A 1 127 ? 27.533 -9.887 7.565 1.00 22.91 162 ARG A C 1
ATOM 1052 O O . ARG A 1 127 ? 26.513 -10.526 7.668 1.00 21.79 162 ARG A O 1
ATOM 1067 N N . ALA A 1 128 ? 28.696 -10.447 7.274 1.00 21.26 163 ALA A N 1
ATOM 1068 C CA . ALA A 1 128 ? 28.817 -11.891 7.044 1.00 22.45 163 ALA A CA 1
ATOM 1069 C C . ALA A 1 128 ? 28.403 -12.701 8.280 1.00 22.76 163 ALA A C 1
ATOM 1070 O O . ALA A 1 128 ? 27.650 -13.668 8.161 1.00 23.75 163 ALA A O 1
ATOM 1072 N N . ILE A 1 129 ? 28.904 -12.296 9.456 1.00 24.44 164 ILE A N 1
ATOM 1073 C CA . ILE A 1 129 ? 28.595 -12.966 10.742 1.00 24.85 164 ILE A CA 1
ATOM 1074 C C . ILE A 1 129 ? 27.109 -12.971 11.000 1.00 25.52 164 ILE A C 1
ATOM 1075 O O . ILE A 1 129 ? 26.543 -13.994 11.373 1.00 24.71 164 ILE A O 1
ATOM 1080 N N . LYS A 1 130 ? 26.465 -11.832 10.769 1.00 27.41 165 LYS A N 1
ATOM 1081 C CA . LYS A 1 130 ? 25.011 -11.736 10.948 1.00 29.82 165 LYS A CA 1
ATOM 1082 C C . LYS A 1 130 ? 24.223 -12.651 9.995 1.00 30.21 165 LYS A C 1
ATOM 1083 O O . LYS A 1 130 ? 23.159 -13.151 10.363 1.00 31.16 165 LYS A O 1
ATOM 1089 N N . LEU A 1 131 ? 24.731 -12.871 8.778 1.00 30.41 166 LEU A N 1
ATOM 1090 C CA . LEU A 1 131 ? 24.076 -13.780 7.810 1.00 30.02 166 LEU A CA 1
ATOM 1091 C C . LEU A 1 131 ? 24.230 -15.243 8.206 1.00 28.94 166 LEU A C 1
ATOM 1092 O O . LEU A 1 131 ? 23.359 -16.070 7.936 1.00 29.27 166 LEU A O 1
ATOM 1097 N N . PHE A 1 132 ? 25.362 -15.560 8.816 1.00 28.02 167 PHE A N 1
ATOM 1098 C CA . PHE A 1 132 ? 25.800 -16.943 8.973 1.00 26.96 167 PHE A CA 1
ATOM 1099 C C . PHE A 1 132 ? 25.609 -17.505 10.390 1.00 27.38 167 PHE A C 1
ATOM 1100 O O . PHE A 1 132 ? 25.292 -18.693 10.549 1.00 28.62 167 PHE A O 1
ATOM 1108 N N . ILE A 1 133 ? 25.809 -16.656 11.402 1.00 25.89 168 ILE A N 1
ATOM 1109 C CA . ILE A 1 133 ? 25.835 -17.067 12.816 1.00 25.93 168 ILE A CA 1
ATOM 1110 C C . ILE A 1 133 ? 24.703 -16.419 13.605 1.00 26.41 168 ILE A C 1
ATOM 1111 O O . ILE A 1 133 ? 24.717 -15.219 13.861 1.00 27.11 168 ILE A O 1
ATOM 1116 N N . ASN A 1 134 ? 23.700 -17.210 13.971 1.00 27.68 169 ASN A N 1
ATOM 1117 C CA . ASN A 1 134 ? 22.598 -16.706 14.785 1.00 28.62 169 ASN A CA 1
ATOM 1118 C C . ASN A 1 134 ? 22.978 -16.668 16.261 1.00 29.25 169 ASN A C 1
ATOM 1119 O O . ASN A 1 134 ? 24.049 -17.124 16.635 1.00 26.32 169 ASN A O 1
ATOM 1124 N N . ASP A 1 135 ? 22.084 -16.148 17.101 1.00 31.78 170 ASP A N 1
ATOM 1125 C CA . ASP A 1 135 ? 22.378 -15.971 18.534 1.00 33.21 170 ASP A CA 1
ATOM 1126 C C . ASP A 1 135 ? 22.576 -17.295 19.282 1.00 32.55 170 ASP A C 1
ATOM 1127 O O . ASP A 1 135 ? 23.388 -17.386 20.199 1.00 30.62 170 ASP A O 1
ATOM 1132 N N . HIS A 1 136 ? 21.842 -18.316 18.863 1.00 34.34 171 HIS A N 1
ATOM 1133 C CA . HIS A 1 136 ? 22.026 -19.671 19.381 1.00 36.17 171 HIS A CA 1
ATOM 1134 C C . HIS A 1 136 ? 23.458 -20.144 19.173 1.00 33.92 171 HIS A C 1
ATOM 1135 O O . HIS A 1 136 ? 24.104 -20.639 20.098 1.00 34.45 171 HIS A O 1
ATOM 1142 N N . MET A 1 137 ? 23.968 -19.943 17.966 1.00 32.55 172 MET A N 1
ATOM 1143 C CA . MET A 1 137 ? 25.351 -20.303 17.637 1.00 30.39 172 MET A CA 1
ATOM 1144 C C . MET A 1 137 ? 26.380 -19.441 18.341 1.00 28.77 172 MET A C 1
ATOM 1145 O O . MET A 1 137 ? 27.421 -19.955 18.762 1.00 29.01 172 MET A O 1
ATOM 1150 N N . LEU A 1 138 ? 26.113 -18.141 18.459 1.00 26.61 173 LEU A N 1
ATOM 1151 C CA . LEU A 1 138 ? 27.006 -17.278 19.217 1.00 26.71 173 LEU A CA 1
ATOM 1152 C C . LEU A 1 138 ? 27.121 -17.760 20.667 1.00 27.69 173 LEU A C 1
ATOM 1153 O O . LEU A 1 138 ? 28.224 -17.854 21.197 1.00 29.16 173 LEU A O 1
ATOM 1158 N N . ASP A 1 139 ? 25.995 -18.095 21.297 1.00 28.64 174 ASP A N 1
ATOM 1159 C CA . ASP A 1 139 ? 26.017 -18.697 22.642 1.00 30.37 174 ASP A CA 1
ATOM 1160 C C . ASP A 1 139 ? 26.937 -19.919 22.726 1.00 29.12 174 ASP A C 1
ATOM 1161 O O . ASP A 1 139 ? 27.669 -20.094 23.701 1.00 28.24 174 ASP A O 1
ATOM 1166 N N . LYS A 1 140 ? 26.866 -20.790 21.731 1.00 29.56 175 LYS A N 1
ATOM 1167 C CA . LYS A 1 140 ? 27.681 -22.012 21.730 1.00 31.74 175 LYS A CA 1
ATOM 1168 C C . LYS A 1 140 ? 29.159 -21.692 21.551 1.00 29.33 175 LYS A C 1
ATOM 1169 O O . LYS A 1 140 ? 30.023 -22.298 22.208 1.00 28.69 175 LYS A O 1
ATOM 1175 N N . ILE A 1 141 ? 29.447 -20.723 20.684 1.00 27.40 176 ILE A N 1
ATOM 1176 C CA . ILE A 1 141 ? 30.829 -20.292 20.466 1.00 27.23 176 ILE A CA 1
ATOM 1177 C C . ILE A 1 141 ? 31.427 -19.745 21.768 1.00 27.88 176 ILE A C 1
ATOM 1178 O O . ILE A 1 141 ? 32.579 -20.047 22.119 1.00 27.76 176 ILE A O 1
ATOM 1183 N N . LYS A 1 142 ? 30.631 -18.936 22.469 1.00 28.16 177 LYS A N 1
ATOM 1184 C CA . LYS A 1 142 ? 31.024 -18.335 23.751 1.00 27.95 177 LYS A CA 1
ATOM 1185 C C . LYS A 1 142 ? 31.398 -19.406 24.777 1.00 28.86 177 LYS A C 1
ATOM 1186 O O . LYS A 1 142 ? 32.450 -19.327 25.407 1.00 28.00 177 LYS A O 1
ATOM 1192 N N . SER A 1 143 ? 30.539 -20.414 24.912 1.00 30.49 178 SER A N 1
ATOM 1193 C CA . SER A 1 143 ? 30.800 -21.547 25.792 1.00 32.52 178 SER A CA 1
ATOM 1194 C C . SER A 1 143 ? 32.097 -22.255 25.470 1.00 32.07 178 SER A C 1
ATOM 1195 O O . SER A 1 143 ? 32.839 -22.613 26.368 1.00 32.51 178 SER A O 1
ATOM 1198 N N . ILE A 1 144 ? 32.357 -22.460 24.182 1.00 31.57 179 ILE A N 1
ATOM 1199 C CA . ILE A 1 144 ? 33.575 -23.123 23.745 1.00 31.61 179 ILE A CA 1
ATOM 1200 C C . ILE A 1 144 ? 34.785 -22.286 24.128 1.00 30.12 179 ILE A C 1
ATOM 1201 O O . ILE A 1 144 ? 35.749 -22.826 24.674 1.00 29.71 179 ILE A O 1
ATOM 1206 N N . LEU A 1 145 ? 34.713 -20.973 23.881 1.00 27.87 180 LEU A N 1
ATOM 1207 C CA . LEU A 1 145 ? 35.822 -20.067 24.184 1.00 27.43 180 LEU A CA 1
ATOM 1208 C C . LEU A 1 145 ? 36.098 -20.027 25.675 1.00 28.69 180 LEU A C 1
ATOM 1209 O O . LEU A 1 145 ? 37.246 -20.087 26.105 1.00 29.09 180 LEU A O 1
ATOM 1214 N N . GLN A 1 146 ? 35.029 -19.951 26.463 1.00 29.34 181 GLN A N 1
ATOM 1215 C CA . GLN A 1 146 ? 35.143 -19.973 27.911 1.00 30.82 181 GLN A CA 1
ATOM 1216 C C . GLN A 1 146 ? 35.862 -21.228 28.389 1.00 33.06 181 GLN A C 1
ATOM 1217 O O . GLN A 1 146 ? 36.761 -21.139 29.232 1.00 33.72 181 GLN A O 1
ATOM 1223 N N . ASN A 1 147 ? 35.467 -22.385 27.857 1.00 33.93 182 ASN A N 1
ATOM 1224 C CA . ASN A 1 147 ? 36.143 -23.648 28.170 1.00 37.72 182 ASN A CA 1
ATOM 1225 C C . ASN A 1 147 ? 37.626 -23.596 27.848 1.00 37.26 182 ASN A C 1
ATOM 1226 O O . ASN A 1 147 ? 38.455 -24.032 28.642 1.00 38.35 182 ASN A O 1
ATOM 1231 N N . ARG A 1 148 ? 37.947 -23.085 26.664 1.00 36.01 183 ARG A N 1
ATOM 1232 C CA . ARG A 1 148 ? 39.334 -23.043 26.206 1.00 36.64 183 ARG A CA 1
ATOM 1233 C C . ARG A 1 148 ? 40.181 -22.115 27.064 1.00 36.27 183 ARG A C 1
ATOM 1234 O O . ARG A 1 148 ? 41.361 -22.391 27.300 1.00 37.41 183 ARG A O 1
ATOM 1242 N N . LEU A 1 149 ? 39.573 -21.030 27.539 1.00 34.20 184 LEU A N 1
ATOM 1243 C CA . LEU A 1 149 ? 40.266 -20.086 28.424 1.00 35.93 184 LEU A CA 1
ATOM 1244 C C . LEU A 1 149 ? 40.570 -20.710 29.794 1.00 39.76 184 LEU A C 1
ATOM 1245 O O . LEU A 1 149 ? 41.644 -20.490 30.357 1.00 40.53 184 LEU A O 1
ATOM 1250 N N . VAL A 1 150 ? 39.628 -21.490 30.319 1.00 43.30 185 VAL A N 1
ATOM 1251 C CA . VAL A 1 150 ? 39.847 -22.237 31.569 1.00 48.30 185 VAL A CA 1
ATOM 1252 C C . VAL A 1 150 ? 41.069 -23.155 31.451 1.00 51.85 185 VAL A C 1
ATOM 1253 O O . VAL A 1 150 ? 41.914 -23.180 32.343 1.00 54.14 185 VAL A O 1
ATOM 1257 N N . TYR A 1 151 ? 41.167 -23.883 30.340 1.00 54.61 186 TYR A N 1
ATOM 1258 C CA . TYR A 1 151 ? 42.325 -24.746 30.075 1.00 58.74 186 TYR A CA 1
ATOM 1259 C C . TYR A 1 151 ? 43.632 -23.947 30.034 1.00 61.11 186 TYR A C 1
ATOM 1260 O O . TYR A 1 151 ? 44.662 -24.417 30.516 1.00 63.63 186 TYR A O 1
ATOM 1262 N N . VAL A 1 152 ? 43.583 -22.739 29.479 1.00 62.41 187 VAL A N 1
ATOM 1263 C CA . VAL A 1 152 ? 44.755 -21.855 29.428 1.00 65.09 187 VAL A CA 1
ATOM 1264 C C . VAL A 1 152 ? 45.173 -21.392 30.836 1.00 68.89 187 VAL A C 1
ATOM 1265 O O . VAL A 1 152 ? 46.368 -21.290 31.128 1.00 70.51 187 VAL A O 1
ATOM 1269 N N . GLU A 1 153 ? 44.195 -21.131 31.706 1.00 71.28 188 GLU A N 1
ATOM 1270 C CA . GLU A 1 153 ? 44.477 -20.841 33.116 1.00 75.02 188 GLU A CA 1
ATOM 1271 C C . GLU A 1 153 ? 45.119 -22.044 33.815 1.00 78.58 188 GLU A C 1
ATOM 1272 O O . GLU A 1 153 ? 45.866 -21.870 34.774 1.00 80.68 188 GLU A O 1
ATOM 1278 N N . MET A 1 154 ? 44.825 -23.250 33.328 1.00 80.43 189 MET A N 1
ATOM 1279 C CA . MET A 1 154 ? 45.320 -24.491 33.918 1.00 84.14 189 MET A CA 1
ATOM 1280 C C . MET A 1 154 ? 46.263 -25.225 32.963 1.00 84.55 189 MET A C 1
ATOM 1281 O O . MET A 1 154 ? 47.275 -24.679 32.518 1.00 84.14 189 MET A O 1
ATOM 1286 N N . ILE B 1 5 ? 21.657 -1.293 7.985 1.00 46.87 40 ILE B N 1
ATOM 1287 C CA . ILE B 1 5 ? 23.120 -1.065 8.118 1.00 45.34 40 ILE B CA 1
ATOM 1288 C C . ILE B 1 5 ? 23.472 0.399 7.851 1.00 43.39 40 ILE B C 1
ATOM 1289 O O . ILE B 1 5 ? 23.178 0.934 6.785 1.00 44.33 40 ILE B O 1
ATOM 1294 N N . LYS B 1 6 ? 24.121 1.024 8.828 1.00 40.84 41 LYS B N 1
ATOM 1295 C CA . LYS B 1 6 ? 24.559 2.406 8.719 1.00 38.11 41 LYS B CA 1
ATOM 1296 C C . LYS B 1 6 ? 25.763 2.473 7.794 1.00 36.18 41 LYS B C 1
ATOM 1297 O O . LYS B 1 6 ? 26.486 1.478 7.634 1.00 34.79 41 LYS B O 1
ATOM 1303 N N . PRO B 1 7 ? 26.004 3.650 7.190 1.00 33.24 42 PRO B N 1
ATOM 1304 C CA . PRO B 1 7 ? 27.173 3.743 6.345 1.00 30.51 42 PRO B CA 1
ATOM 1305 C C . PRO B 1 7 ? 28.457 3.791 7.157 1.00 28.10 42 PRO B C 1
ATOM 1306 O O . PRO B 1 7 ? 28.437 4.033 8.371 1.00 29.08 42 PRO B O 1
ATOM 1310 N N . ASP B 1 8 ? 29.569 3.585 6.481 1.00 24.21 43 ASP B N 1
ATOM 1311 C CA . ASP B 1 8 ? 30.841 3.818 7.084 1.00 23.30 43 ASP B CA 1
ATOM 1312 C C . ASP B 1 8 ? 31.146 5.276 6.827 1.00 21.00 43 ASP B C 1
ATOM 1313 O O . ASP B 1 8 ? 30.915 5.766 5.725 1.00 21.44 43 ASP B O 1
ATOM 1318 N N . TYR B 1 9 ? 31.672 5.969 7.836 1.00 20.98 44 TYR B N 1
ATOM 1319 C CA . TYR B 1 9 ? 31.833 7.414 7.759 1.00 19.61 44 TYR B CA 1
ATOM 1320 C C . TYR B 1 9 ? 33.245 7.857 7.327 1.00 20.59 44 TYR B C 1
ATOM 1321 O O . TYR B 1 9 ? 33.470 9.047 7.082 1.00 20.29 44 TYR B O 1
ATOM 1330 N N . LEU B 1 10 ? 34.166 6.909 7.192 1.00 21.29 45 LEU B N 1
ATOM 1331 C CA . LEU B 1 10 ? 35.556 7.245 6.851 1.00 21.83 45 LEU B CA 1
ATOM 1332 C C . LEU B 1 10 ? 35.647 8.161 5.616 1.00 22.23 45 LEU B C 1
ATOM 1333 O O . LEU B 1 10 ? 36.242 9.232 5.693 1.00 21.90 45 LEU B O 1
ATOM 1338 N N . GLU B 1 11 ? 35.027 7.750 4.504 1.00 22.07 46 GLU B N 1
ATOM 1339 C CA . GLU B 1 11 ? 35.063 8.505 3.250 1.00 24.40 46 GLU B CA 1
ATOM 1340 C C . GLU B 1 11 ? 33.697 9.128 2.883 1.00 22.92 46 GLU B C 1
ATOM 1341 O O . GLU B 1 11 ? 33.421 9.412 1.726 1.00 24.81 46 GLU B O 1
ATOM 1347 N N . TYR B 1 12 ? 32.877 9.381 3.895 1.00 21.18 47 TYR B N 1
ATOM 1348 C CA . TYR B 1 12 ? 31.522 9.901 3.719 1.00 21.17 47 TYR B CA 1
ATOM 1349 C C . TYR B 1 12 ? 31.587 11.425 3.553 1.00 22.12 47 TYR B C 1
ATOM 1350 O O . TYR B 1 12 ? 32.313 12.094 4.288 1.00 21.14 47 TYR B O 1
ATOM 1359 N N . ASP B 1 13 ? 30.812 11.960 2.609 1.00 23.90 48 ASP B N 1
ATOM 1360 C CA . ASP B 1 13 ? 30.879 13.375 2.231 1.00 25.26 48 ASP B CA 1
ATOM 1361 C C . ASP B 1 13 ? 29.666 14.197 2.665 1.00 25.21 48 ASP B C 1
ATOM 1362 O O . ASP B 1 13 ? 29.662 15.421 2.515 1.00 26.97 48 ASP B O 1
ATOM 1367 N N . ASP B 1 14 ? 28.664 13.557 3.245 1.00 23.27 49 ASP B N 1
ATOM 1368 C CA . ASP B 1 14 ? 27.444 14.260 3.622 1.00 24.16 49 ASP B CA 1
ATOM 1369 C C . ASP B 1 14 ? 27.222 14.191 5.123 1.00 21.52 49 ASP B C 1
ATOM 1370 O O . ASP B 1 14 ? 27.997 13.584 5.871 1.00 20.59 49 ASP B O 1
ATOM 1375 N N . LEU B 1 15 ? 26.163 14.847 5.570 1.00 20.82 50 LEU B N 1
ATOM 1376 C CA . LEU B 1 15 ? 25.679 14.624 6.916 1.00 21.69 50 LEU B CA 1
ATOM 1377 C C . LEU B 1 15 ? 24.180 14.741 6.819 1.00 20.18 50 LEU B C 1
ATOM 1378 O O . LEU B 1 15 ? 23.637 15.840 6.838 1.00 20.32 50 LEU B O 1
ATOM 1383 N N . LEU B 1 16 ? 23.522 13.604 6.665 1.00 20.05 51 LEU B N 1
ATOM 1384 C CA . LEU B 1 16 ? 22.095 13.600 6.438 1.00 21.26 51 LEU B CA 1
ATOM 1385 C C . LEU B 1 16 ? 21.343 13.614 7.763 1.00 21.20 51 LEU B C 1
ATOM 1386 O O . LEU B 1 16 ? 21.902 13.324 8.825 1.00 19.47 51 LEU B O 1
ATOM 1391 N N . ASP B 1 17 ? 20.060 13.932 7.694 1.00 21.07 52 ASP B N 1
ATOM 1392 C CA . ASP B 1 17 ? 19.281 14.045 8.901 1.00 24.22 52 ASP B CA 1
ATOM 1393 C C . ASP B 1 17 ? 19.215 12.710 9.662 1.00 24.60 52 ASP B C 1
ATOM 1394 O O . ASP B 1 17 ? 19.181 12.703 10.883 1.00 23.69 52 ASP B O 1
ATOM 1399 N N . ARG B 1 18 ? 19.240 11.596 8.935 1.00 26.11 53 ARG B N 1
ATOM 1400 C CA . ARG B 1 18 ? 19.172 10.264 9.545 1.00 26.32 53 ARG B CA 1
ATOM 1401 C C . ARG B 1 18 ? 20.494 9.818 10.139 1.00 25.90 53 ARG B C 1
ATOM 1402 O O . ARG B 1 18 ? 20.529 8.842 10.876 1.00 26.46 53 ARG B O 1
ATOM 1410 N N . ASP B 1 19 ? 21.575 10.514 9.821 1.00 24.49 54 ASP B N 1
ATOM 1411 C CA . ASP B 1 19 ? 22.883 10.159 10.356 1.00 23.58 54 ASP B CA 1
ATOM 1412 C C . ASP B 1 19 ? 22.966 10.593 11.825 1.00 24.51 54 ASP B C 1
ATOM 1413 O O . ASP B 1 19 ? 22.654 11.745 12.153 1.00 25.00 54 ASP B O 1
ATOM 1418 N N . GLU B 1 20 ? 23.371 9.676 12.703 1.00 23.26 55 GLU B N 1
ATOM 1419 C CA . GLU B 1 20 ? 23.461 9.972 14.146 1.00 24.64 55 GLU B CA 1
ATOM 1420 C C . GLU B 1 20 ? 24.810 10.584 14.468 1.00 22.17 55 GLU B C 1
ATOM 1421 O O . GLU B 1 20 ? 25.834 9.970 14.218 1.00 22.56 55 GLU B O 1
ATOM 1427 N N . MET B 1 21 ? 24.803 11.771 15.063 1.00 21.50 56 MET B N 1
ATOM 1428 C CA . MET B 1 21 ? 26.025 12.494 15.377 1.00 21.21 56 MET B CA 1
ATOM 1429 C C . MET B 1 21 ? 26.951 11.683 16.295 1.00 21.19 56 MET B C 1
ATOM 1430 O O . MET B 1 21 ? 28.163 11.698 16.123 1.00 20.85 56 MET B O 1
ATOM 1435 N N . PHE B 1 22 ? 26.386 10.969 17.266 1.00 22.68 57 PHE B N 1
ATOM 1436 C CA . PHE B 1 22 ? 27.223 10.185 18.179 1.00 22.82 57 PHE B CA 1
ATOM 1437 C C . PHE B 1 22 ? 27.950 9.055 17.448 1.00 22.26 57 PHE B C 1
ATOM 1438 O O . PHE B 1 22 ? 29.122 8.810 17.721 1.00 20.62 57 PHE B O 1
ATOM 1446 N N . THR B 1 23 ? 27.256 8.394 16.514 1.00 20.77 58 THR B N 1
ATOM 1447 C CA . THR B 1 23 ? 27.846 7.327 15.703 1.00 20.53 58 THR B CA 1
ATOM 1448 C C . THR B 1 23 ? 28.979 7.851 14.848 1.00 20.20 58 THR B C 1
ATOM 1449 O O . THR B 1 23 ? 30.023 7.210 14.761 1.00 18.55 58 THR B O 1
ATOM 1453 N N . ILE B 1 24 ? 28.767 9.029 14.252 1.00 20.17 59 ILE B N 1
ATOM 1454 C CA . ILE B 1 24 ? 29.794 9.710 13.464 1.00 18.85 59 ILE B CA 1
ATOM 1455 C C . ILE B 1 24 ? 31.044 9.909 14.309 1.00 19.19 59 ILE B C 1
ATOM 1456 O O . ILE B 1 24 ? 32.161 9.578 13.893 1.00 18.91 59 ILE B O 1
ATOM 1461 N N . LEU B 1 25 ? 30.851 10.457 15.501 1.00 19.24 60 LEU B N 1
ATOM 1462 C CA . LEU B 1 25 ? 31.957 10.698 16.415 1.00 20.15 60 LEU B CA 1
ATOM 1463 C C . LEU B 1 25 ? 32.619 9.399 16.860 1.00 19.35 60 LEU B C 1
ATOM 1464 O O . LEU B 1 25 ? 33.838 9.343 16.952 1.00 18.38 60 LEU B O 1
ATOM 1469 N N . GLU B 1 26 ? 31.833 8.356 17.120 1.00 19.47 61 GLU B N 1
ATOM 1470 C CA . GLU B 1 26 ? 32.427 7.051 17.457 1.00 21.95 61 GLU B CA 1
ATOM 1471 C C . GLU B 1 26 ? 33.380 6.583 16.359 1.00 20.70 61 GLU B C 1
ATOM 1472 O O . GLU B 1 26 ? 34.537 6.252 16.634 1.00 20.70 61 GLU B O 1
ATOM 1478 N N . GLU B 1 27 ? 32.889 6.603 15.116 1.00 19.79 62 GLU B N 1
ATOM 1479 C CA . GLU B 1 27 ? 33.704 6.209 13.972 1.00 19.85 62 GLU B CA 1
ATOM 1480 C C . GLU B 1 27 ? 34.880 7.125 13.742 1.00 18.18 62 GLU B C 1
ATOM 1481 O O . GLU B 1 27 ? 35.953 6.641 13.351 1.00 18.68 62 GLU B O 1
ATOM 1487 N N . TYR B 1 28 ? 34.693 8.435 13.959 1.00 18.39 63 TYR B N 1
ATOM 1488 C CA . 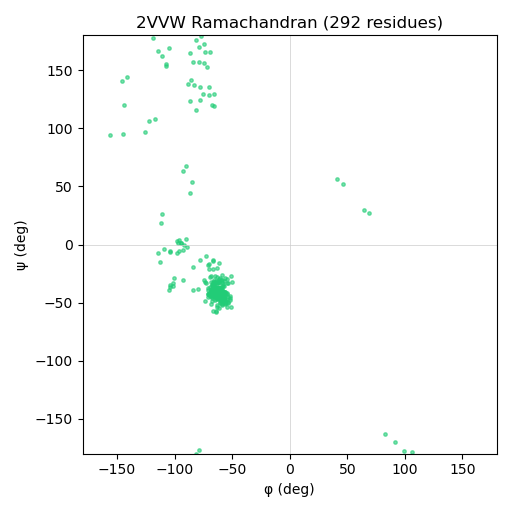TYR B 1 28 ? 35.800 9.397 13.841 1.00 17.49 63 TYR B CA 1
ATOM 1489 C C . TYR B 1 28 ? 36.958 9.076 14.807 1.00 19.35 63 TYR B C 1
ATOM 1490 O O . TYR B 1 28 ? 38.116 9.000 14.393 1.00 18.05 63 TYR B O 1
ATOM 1499 N N . PHE B 1 29 ? 36.647 8.883 16.082 1.00 20.96 64 PHE B N 1
ATOM 1500 C CA . PHE B 1 29 ? 37.693 8.569 17.067 1.00 21.41 64 PHE B CA 1
ATOM 1501 C C . PHE B 1 29 ? 38.301 7.193 16.855 1.00 20.82 64 PHE B C 1
ATOM 1502 O O . PHE B 1 29 ? 39.494 7.008 17.086 1.00 21.16 64 PHE B O 1
ATOM 1510 N N . MET B 1 30 ? 37.497 6.251 16.365 1.00 20.35 65 MET B N 1
ATOM 1511 C CA . MET B 1 30 ? 38.000 4.905 16.045 1.00 19.36 65 MET B CA 1
ATOM 1512 C C . MET B 1 30 ? 39.026 5.013 14.920 1.00 20.13 65 MET B C 1
ATOM 1513 O O . MET B 1 30 ? 40.200 4.641 15.078 1.00 20.98 65 MET B O 1
ATOM 1518 N N . TYR B 1 31 ? 38.614 5.576 13.791 1.00 20.23 66 TYR B N 1
ATOM 1519 C CA . TYR B 1 31 ? 39.522 5.638 12.639 1.00 20.04 66 TYR B CA 1
ATOM 1520 C C . TYR B 1 31 ? 40.724 6.554 12.885 1.00 20.91 66 TYR B C 1
ATOM 1521 O O . TYR B 1 31 ? 41.860 6.182 12.581 1.00 21.68 66 TYR B O 1
ATOM 1530 N N . ARG B 1 32 ? 40.501 7.737 13.453 1.00 21.31 67 ARG B N 1
ATOM 1531 C CA . ARG B 1 32 ? 41.617 8.618 13.743 1.00 21.34 67 ARG B CA 1
ATOM 1532 C C . ARG B 1 32 ? 42.507 7.969 14.813 1.00 22.57 67 ARG B C 1
ATOM 1533 O O . ARG B 1 32 ? 43.736 7.987 14.707 1.00 21.93 67 ARG B O 1
ATOM 1541 N N . GLY B 1 33 ? 41.888 7.368 15.822 1.00 21.04 68 GLY B N 1
ATOM 1542 C CA . GLY B 1 33 ? 42.656 6.773 16.912 1.00 22.63 68 GLY B CA 1
ATOM 1543 C C . GLY B 1 33 ? 43.447 5.538 16.541 1.00 21.99 68 GLY B C 1
ATOM 1544 O O . GLY B 1 33 ? 44.436 5.230 17.186 1.00 24.05 68 GLY B O 1
ATOM 1545 N N . LEU B 1 34 ? 42.985 4.793 15.542 1.00 22.21 69 LEU B N 1
ATOM 1546 C CA . LEU B 1 34 ? 43.651 3.527 15.170 1.00 22.46 69 LEU B CA 1
ATOM 1547 C C . LEU B 1 34 ? 44.494 3.635 13.903 1.00 23.90 69 LEU B C 1
ATOM 1548 O O . LEU B 1 34 ? 45.539 2.990 13.812 1.00 23.54 69 LEU B O 1
ATOM 1553 N N . LEU B 1 35 ? 44.047 4.437 12.935 1.00 23.03 70 LEU B N 1
ATOM 1554 C CA . LEU B 1 35 ? 44.750 4.574 11.649 1.00 25.58 70 LEU B CA 1
ATOM 1555 C C . LEU B 1 35 ? 45.581 5.833 11.543 1.00 26.83 70 LEU B C 1
ATOM 1556 O O . LEU B 1 35 ? 46.622 5.827 10.913 1.00 28.28 70 LEU B O 1
ATOM 1561 N N . GLY B 1 36 ? 45.096 6.920 12.124 1.00 27.53 71 GLY B N 1
ATOM 1562 C CA . GLY B 1 36 ? 45.809 8.177 12.086 1.00 28.81 71 GLY B CA 1
ATOM 1563 C C . GLY B 1 36 ? 45.378 9.000 10.887 1.00 29.71 71 GLY B C 1
ATOM 1564 O O . GLY B 1 36 ? 44.401 8.679 10.211 1.00 28.30 71 GLY B O 1
ATOM 1565 N N . LEU B 1 37 ? 46.107 10.077 10.637 1.00 29.37 72 LEU B N 1
ATOM 1566 C CA . LEU B 1 37 ? 45.693 11.053 9.653 1.00 28.93 72 LEU B CA 1
ATOM 1567 C C . LEU B 1 37 ? 46.354 10.846 8.273 1.00 29.30 72 LEU B C 1
ATOM 1568 O O . LEU B 1 37 ? 46.132 11.655 7.378 1.00 28.74 72 LEU B O 1
ATOM 1573 N N . ARG B 1 38 ? 47.151 9.784 8.080 1.00 29.89 73 ARG B N 1
ATOM 1574 C CA . ARG B 1 38 ? 47.731 9.504 6.755 1.00 31.74 73 ARG B CA 1
ATOM 1575 C C . ARG B 1 38 ? 46.793 8.686 5.885 1.00 32.81 73 ARG B C 1
ATOM 1576 O O . ARG B 1 38 ? 47.221 7.765 5.201 1.00 37.21 73 ARG B O 1
ATOM 1584 N N . ILE B 1 39 ? 45.524 9.055 5.887 1.00 32.45 74 ILE B N 1
ATOM 1585 C CA . ILE B 1 39 ? 44.438 8.268 5.311 1.00 32.64 74 ILE B CA 1
ATOM 1586 C C . ILE B 1 39 ? 43.524 9.274 4.659 1.00 31.18 74 ILE B C 1
ATOM 1587 O O . ILE B 1 39 ? 43.359 10.358 5.194 1.00 29.37 74 ILE B O 1
ATOM 1592 N N . LYS B 1 40 ? 42.917 8.930 3.531 1.00 30.33 75 LYS B N 1
ATOM 1593 C CA . LYS B 1 40 ? 41.915 9.801 2.931 1.00 30.10 75 LYS B CA 1
ATOM 1594 C C . LYS B 1 40 ? 40.643 9.833 3.777 1.00 28.18 75 LYS B C 1
ATOM 1595 O O . LYS B 1 40 ? 40.107 8.780 4.132 1.00 28.89 75 LYS B O 1
ATOM 1599 N N . TYR B 1 41 ? 40.170 11.041 4.097 1.00 26.28 76 TYR B N 1
ATOM 1600 C CA . TYR B 1 41 ? 38.887 11.256 4.781 1.00 24.98 76 TYR B CA 1
ATOM 1601 C C . TYR B 1 41 ? 37.879 11.824 3.799 1.00 25.24 76 TYR B C 1
ATOM 1602 O O . TYR B 1 41 ? 38.254 12.507 2.852 1.00 26.67 76 TYR B O 1
ATOM 1611 N N . GLY B 1 42 ? 36.596 11.610 4.063 1.00 22.81 77 GLY B N 1
ATOM 1612 C CA . GLY B 1 42 ? 35.555 12.258 3.283 1.00 22.91 77 GLY B CA 1
ATOM 1613 C C . GLY B 1 42 ? 35.369 13.669 3.811 1.00 22.52 77 GLY B C 1
ATOM 1614 O O . GLY B 1 42 ? 36.039 14.082 4.760 1.00 21.50 77 GLY B O 1
ATOM 1615 N N . ARG B 1 43 ? 34.448 14.408 3.212 1.00 22.36 78 ARG B N 1
ATOM 1616 C CA . ARG B 1 43 ? 34.227 15.796 3.606 1.00 23.45 78 ARG B CA 1
ATOM 1617 C C . ARG B 1 43 ? 33.747 15.918 5.052 1.00 22.88 78 ARG B C 1
ATOM 1618 O O . ARG B 1 43 ? 34.097 16.880 5.731 1.00 23.19 78 ARG B O 1
ATOM 1622 N N . LEU B 1 44 ? 32.979 14.933 5.530 1.00 22.20 79 LEU B N 1
ATOM 1623 C CA . LEU B 1 44 ? 32.482 14.944 6.909 1.00 21.20 79 LEU B CA 1
ATOM 1624 C C . LEU B 1 44 ? 33.628 14.923 7.923 1.00 20.80 79 LEU B C 1
ATOM 1625 O O . LEU B 1 44 ? 33.725 15.794 8.781 1.00 19.99 79 LEU B O 1
ATOM 1630 N N . PHE B 1 45 ? 34.508 13.943 7.818 1.00 21.14 80 PHE B N 1
ATOM 1631 C CA . PHE B 1 45 ? 35.611 13.800 8.767 1.00 20.67 80 PHE B CA 1
ATOM 1632 C C . PHE B 1 45 ? 36.577 14.971 8.605 1.00 21.99 80 PHE B C 1
ATOM 1633 O O . PHE B 1 45 ? 37.187 15.403 9.580 1.00 21.80 80 PHE B O 1
ATOM 1641 N N . ASN B 1 46 ? 36.704 15.483 7.381 1.00 22.68 81 ASN B N 1
ATOM 1642 C CA . ASN B 1 46 ? 37.540 16.657 7.134 1.00 23.86 81 ASN B CA 1
ATOM 1643 C C . ASN B 1 46 ? 37.003 17.941 7.802 1.00 24.23 81 ASN B C 1
ATOM 1644 O O . ASN B 1 46 ? 37.781 18.760 8.263 1.00 24.54 81 ASN B O 1
ATOM 1649 N N . GLU B 1 47 ? 35.686 18.080 7.904 1.00 22.32 82 GLU B N 1
ATOM 1650 C CA . GLU B 1 47 ? 35.098 19.155 8.697 1.00 22.25 82 GLU B CA 1
ATOM 1651 C C . GLU B 1 47 ? 35.351 18.975 10.198 1.00 21.68 82 GLU B C 1
ATOM 1652 O O . GLU B 1 47 ? 35.709 19.929 10.875 1.00 22.13 82 GLU B O 1
ATOM 1658 N N . ILE B 1 48 ? 35.153 17.763 10.719 1.00 18.95 83 ILE B N 1
ATOM 1659 C CA . ILE B 1 48 ? 35.383 17.488 12.132 1.00 19.00 83 ILE B CA 1
ATOM 1660 C C . ILE B 1 48 ? 36.855 17.747 12.487 1.00 20.70 83 ILE B C 1
ATOM 1661 O O . ILE B 1 48 ? 37.172 18.295 13.552 1.00 21.31 83 ILE B O 1
ATOM 1666 N N . LYS B 1 49 ? 37.739 17.412 11.561 1.00 22.30 84 LYS B N 1
ATOM 1667 C CA . LYS B 1 49 ? 39.180 17.651 11.744 1.00 23.82 84 LYS B CA 1
ATOM 1668 C C . LYS B 1 49 ? 39.506 19.127 12.020 1.00 25.62 84 LYS B C 1
ATOM 1669 O O . LYS B 1 49 ? 40.461 19.451 12.746 1.00 23.38 84 LYS B O 1
ATOM 1675 N N . LYS B 1 50 ? 38.700 20.015 11.444 1.00 26.33 85 LYS B N 1
ATOM 1676 C CA . LYS B 1 50 ? 38.896 21.454 11.606 1.00 29.58 85 LYS B CA 1
ATOM 1677 C C . LYS B 1 50 ? 38.658 21.916 13.044 1.00 29.07 85 LYS B C 1
ATOM 1678 O O . LYS B 1 50 ? 39.044 23.019 13.408 1.00 29.55 85 LYS B O 1
ATOM 1684 N N . PHE B 1 51 ? 38.035 21.063 13.856 1.00 27.11 86 PHE B N 1
ATOM 1685 C CA . PHE B 1 51 ? 37.799 21.357 15.259 1.00 25.68 86 PHE B CA 1
ATOM 1686 C C . PHE B 1 51 ? 39.102 21.415 16.049 1.00 25.71 86 PHE B C 1
ATOM 1687 O O . PHE B 1 51 ? 39.137 22.007 17.117 1.00 26.67 86 PHE B O 1
ATOM 1695 N N . ASP B 1 52 ? 40.165 20.793 15.535 1.00 26.08 87 ASP B N 1
ATOM 1696 C CA . ASP B 1 52 ? 41.473 20.810 16.199 1.00 26.76 87 ASP B CA 1
ATOM 1697 C C . ASP B 1 52 ? 41.977 22.220 16.431 1.00 30.02 87 ASP B C 1
ATOM 1698 O O . ASP B 1 52 ? 42.671 22.505 17.424 1.00 30.87 87 ASP B O 1
ATOM 1703 N N . ASN B 1 53 ? 41.676 23.092 15.478 1.00 31.52 88 ASN B N 1
ATOM 1704 C CA . ASN B 1 53 ? 42.095 24.489 15.561 1.00 34.19 88 ASN B CA 1
ATOM 1705 C C . ASN B 1 53 ? 41.445 25.162 16.770 1.00 33.30 88 ASN B C 1
ATOM 1706 O O . ASN B 1 53 ? 42.126 25.821 17.551 1.00 33.93 88 ASN B O 1
ATOM 1711 N N . ASP B 1 54 ? 40.141 24.939 16.947 1.00 31.00 89 ASP B N 1
ATOM 1712 C CA . ASP B 1 54 ? 39.410 25.470 18.111 1.00 31.79 89 ASP B CA 1
ATOM 1713 C C . ASP B 1 54 ? 39.988 24.954 19.434 1.00 31.39 89 ASP B C 1
ATOM 1714 O O . ASP B 1 54 ? 40.085 25.698 20.405 1.00 32.71 89 ASP B O 1
ATOM 1719 N N . ALA B 1 55 ? 40.319 23.663 19.467 1.00 30.19 90 ALA B N 1
ATOM 1720 C CA . ALA B 1 55 ? 40.866 23.009 20.660 1.00 30.40 90 ALA B CA 1
ATOM 1721 C C . ALA B 1 55 ? 42.167 23.658 21.101 1.00 33.24 90 ALA B C 1
ATOM 1722 O O . ALA B 1 55 ? 42.363 23.953 22.288 1.00 33.45 90 ALA B O 1
ATOM 1724 N N . GLU B 1 56 ? 43.063 23.881 20.145 1.00 35.42 91 GLU B N 1
ATOM 1725 C CA . GLU B 1 56 ? 44.351 24.466 20.461 1.00 38.88 91 GLU B CA 1
ATOM 1726 C C . GLU B 1 56 ? 44.154 25.863 21.044 1.00 40.36 91 GLU B C 1
ATOM 1727 O O . GLU B 1 56 ? 44.863 26.273 21.966 1.00 40.97 91 GLU B O 1
ATOM 1733 N N . GLU B 1 57 ? 43.180 26.589 20.507 1.00 41.12 92 GLU B N 1
ATOM 1734 C CA . GLU B 1 57 ? 42.927 27.959 20.936 1.00 42.49 92 GLU B CA 1
ATOM 1735 C C . GLU B 1 57 ? 42.334 27.994 22.352 1.00 40.83 92 GLU B C 1
ATOM 1736 O O . GLU B 1 57 ? 42.753 28.801 23.180 1.00 42.15 92 GLU B O 1
ATOM 1742 N N . GLN B 1 58 ? 41.380 27.108 22.633 1.00 36.93 93 GLN B N 1
ATOM 1743 C CA . GLN B 1 58 ? 40.694 27.112 23.925 1.00 35.90 93 GLN B CA 1
ATOM 1744 C C . GLN B 1 58 ? 41.500 26.452 25.047 1.00 35.90 93 GLN B C 1
ATOM 1745 O O . GLN B 1 58 ? 41.474 26.923 26.183 1.00 35.56 93 GLN B O 1
ATOM 1751 N N . PHE B 1 59 ? 42.202 25.365 24.733 1.00 34.50 94 PHE B N 1
ATOM 1752 C CA . PHE B 1 59 ? 42.870 24.571 25.760 1.00 34.66 94 PHE B CA 1
ATOM 1753 C C . PHE B 1 59 ? 44.393 24.572 25.694 1.00 35.71 94 PHE B C 1
ATOM 1754 O O . PHE B 1 59 ? 45.040 24.055 26.596 1.00 36.15 94 PHE B O 1
ATOM 1762 N N . GLY B 1 60 ? 44.962 25.157 24.645 1.00 36.80 95 GLY B N 1
ATOM 1763 C CA . GLY B 1 60 ? 46.412 25.237 24.498 1.00 37.37 95 GLY B CA 1
ATOM 1764 C C . GLY B 1 60 ? 46.954 24.168 23.574 1.00 36.59 95 GLY B C 1
ATOM 1765 O O . GLY B 1 60 ? 46.192 23.387 23.005 1.00 36.57 95 GLY B O 1
ATOM 1766 N N . THR B 1 61 ? 48.274 24.134 23.417 1.00 37.04 96 THR B N 1
ATOM 1767 C CA . THR B 1 61 ? 48.900 23.186 22.502 1.00 37.15 96 THR B CA 1
ATOM 1768 C C . THR B 1 61 ? 48.820 21.771 23.068 1.00 36.68 96 THR B C 1
ATOM 1769 O O . THR B 1 61 ? 48.757 21.584 24.281 1.00 37.08 96 THR B O 1
ATOM 1773 N N . ILE B 1 62 ? 48.817 20.783 22.182 1.00 36.10 97 ILE B N 1
ATOM 1774 C CA . ILE B 1 62 ? 48.816 19.389 22.601 1.00 35.55 97 ILE B CA 1
ATOM 1775 C C . ILE B 1 62 ? 50.115 19.053 23.330 1.00 37.99 97 ILE B C 1
ATOM 1776 O O . ILE B 1 62 ? 50.127 18.247 24.254 1.00 37.01 97 ILE B O 1
ATOM 1781 N N . GLU B 1 63 ? 51.207 19.699 22.940 1.00 40.73 98 GLU B N 1
ATOM 1782 C CA . GLU B 1 63 ? 52.485 19.461 23.600 1.00 43.60 98 GLU B CA 1
ATOM 1783 C C . GLU B 1 63 ? 52.398 19.826 25.090 1.00 43.40 98 GLU B C 1
ATOM 1784 O O . GLU B 1 63 ? 52.754 19.038 25.951 1.00 44.19 98 GLU B O 1
ATOM 1790 N N . GLU B 1 64 ? 51.886 21.009 25.388 1.00 43.65 99 GLU B N 1
ATOM 1791 C CA . GLU B 1 64 ? 51.694 21.440 26.774 1.00 44.69 99 GLU B CA 1
ATOM 1792 C C . GLU B 1 64 ? 50.752 20.511 27.547 1.00 41.67 99 GLU B C 1
ATOM 1793 O O . GLU B 1 64 ? 50.994 20.178 28.708 1.00 40.38 99 GLU B O 1
ATOM 1799 N N . LEU B 1 65 ? 49.669 20.107 26.900 1.00 38.83 100 LEU B N 1
ATOM 1800 C CA . LEU B 1 65 ? 48.721 19.182 27.509 1.00 38.35 100 LEU B CA 1
ATOM 1801 C C . LEU B 1 65 ? 49.320 17.799 27.754 1.00 36.90 100 LEU B C 1
ATOM 1802 O O . LEU B 1 65 ? 49.071 17.179 28.788 1.00 34.95 100 LEU B O 1
ATOM 1807 N N . LYS B 1 66 ? 50.083 17.315 26.780 1.00 35.87 101 LYS B N 1
ATOM 1808 C CA . LYS B 1 66 ? 50.778 16.044 26.911 1.00 36.59 101 LYS B CA 1
ATOM 1809 C C . LYS B 1 66 ? 51.617 16.029 28.178 1.00 37.71 101 LYS B C 1
ATOM 1810 O O . LYS B 1 66 ? 51.597 15.059 28.920 1.00 37.88 101 LYS B O 1
ATOM 1816 N N . GLN B 1 67 ? 52.350 17.106 28.426 1.00 39.87 102 GLN B N 1
ATOM 1817 C CA . GLN B 1 67 ? 53.193 17.173 29.615 1.00 42.08 102 GLN B CA 1
ATOM 1818 C C . GLN B 1 67 ? 52.369 17.368 30.873 1.00 41.08 102 GLN B C 1
ATOM 1819 O O . GLN B 1 67 ? 52.556 16.649 31.847 1.00 41.24 102 GLN B O 1
ATOM 1825 N N . LYS B 1 68 ? 51.448 18.324 30.857 1.00 40.79 103 LYS B N 1
ATOM 1826 C CA . LYS B 1 68 ? 50.622 18.580 32.042 1.00 42.03 103 LYS B CA 1
ATOM 1827 C C . LYS B 1 68 ? 49.918 17.310 32.536 1.00 39.10 103 LYS B C 1
ATOM 1828 O O . LYS B 1 68 ? 49.976 16.993 33.724 1.00 37.74 103 LYS B O 1
ATOM 1834 N N . LEU B 1 69 ? 49.263 16.591 31.622 1.00 36.53 104 LEU B N 1
ATOM 1835 C CA . LEU B 1 69 ? 48.454 15.424 31.995 1.00 34.05 104 LEU B CA 1
ATOM 1836 C C . LEU B 1 69 ? 49.216 14.092 31.957 1.00 33.27 104 LEU B C 1
ATOM 1837 O O . LEU B 1 69 ? 48.639 13.056 32.271 1.00 32.89 104 LEU B O 1
ATOM 1842 N N . ARG B 1 70 ? 50.504 14.112 31.599 1.00 33.82 105 ARG B N 1
ATOM 1843 C CA . ARG B 1 70 ? 51.288 12.883 31.491 1.00 34.30 105 ARG B CA 1
ATOM 1844 C C . ARG B 1 70 ? 50.494 11.830 30.722 1.00 32.75 105 ARG B C 1
ATOM 1845 O O . ARG B 1 70 ? 50.309 10.688 31.168 1.00 32.81 105 ARG B O 1
ATOM 1853 N N . LEU B 1 71 ? 50.025 12.258 29.550 1.00 31.04 106 LEU B N 1
ATOM 1854 C CA . LEU B 1 71 ? 49.078 11.498 28.729 1.00 28.92 106 LEU B CA 1
ATOM 1855 C C . LEU B 1 71 ? 49.504 10.067 28.411 1.00 29.48 106 LEU B C 1
ATOM 1856 O O . LEU B 1 71 ? 48.650 9.201 28.283 1.00 29.21 106 LEU B O 1
ATOM 1861 N N . ASN B 1 72 ? 50.809 9.827 28.263 1.00 29.09 107 ASN B N 1
ATOM 1862 C CA . ASN B 1 72 ? 51.310 8.486 27.923 1.00 30.81 107 ASN B CA 1
ATOM 1863 C C . ASN B 1 72 ? 51.724 7.652 29.139 1.00 31.25 107 ASN B C 1
ATOM 1864 O O . ASN B 1 72 ? 52.169 6.520 28.981 1.00 31.41 107 ASN B O 1
ATOM 1869 N N . SER B 1 73 ? 51.558 8.202 30.341 1.00 31.93 108 SER B N 1
ATOM 1870 C CA . SER B 1 73 ? 51.804 7.456 31.571 1.00 34.01 108 SER B CA 1
ATOM 1871 C C . SER B 1 73 ? 50.664 6.480 31.803 1.00 33.54 108 SER B C 1
ATOM 1872 O O . SER B 1 73 ? 49.657 6.530 31.106 1.00 32.72 108 SER B O 1
ATOM 1875 N N . GLU B 1 74 ? 50.818 5.619 32.802 1.00 34.63 109 GLU B N 1
ATOM 1876 C CA . GLU B 1 74 ? 49.807 4.631 33.162 1.00 35.83 109 GLU B CA 1
ATOM 1877 C C . GLU B 1 74 ? 48.488 5.279 33.575 1.00 33.83 109 GLU B C 1
ATOM 1878 O O . GLU B 1 74 ? 47.419 4.691 33.387 1.00 33.40 109 GLU B O 1
ATOM 1884 N N . GLU B 1 75 ? 48.571 6.493 34.114 1.00 33.36 110 GLU B N 1
ATOM 1885 C CA . GLU B 1 75 ? 47.404 7.238 34.605 1.00 33.69 110 GLU B CA 1
ATOM 1886 C C . GLU B 1 75 ? 46.859 8.242 33.583 1.00 33.08 110 GLU B C 1
ATOM 1887 O O . GLU B 1 75 ? 45.894 8.956 33.883 1.00 32.75 110 GLU B O 1
ATOM 1893 N N . GLY B 1 76 ? 47.472 8.300 32.396 1.00 31.88 111 GLY B N 1
ATOM 1894 C CA . GLY B 1 76 ? 47.181 9.326 31.391 1.00 29.67 111 GLY B CA 1
ATOM 1895 C C . GLY B 1 76 ? 45.739 9.489 30.961 1.00 28.09 111 GLY B C 1
ATOM 1896 O O . GLY B 1 76 ? 45.266 10.613 30.803 1.00 25.91 111 GLY B O 1
ATOM 1897 N N . ALA B 1 77 ? 45.050 8.371 30.769 1.00 27.86 112 ALA B N 1
ATOM 1898 C CA . ALA B 1 77 ? 43.657 8.377 30.328 1.00 27.15 112 ALA B CA 1
ATOM 1899 C C . ALA B 1 77 ? 42.764 8.875 31.455 1.00 26.93 112 ALA B C 1
ATOM 1900 O O . ALA B 1 77 ? 41.815 9.618 31.219 1.00 26.79 112 ALA B O 1
ATOM 1902 N N . ASP B 1 78 ? 43.077 8.472 32.681 1.00 27.38 113 ASP B N 1
ATOM 1903 C CA . ASP B 1 78 ? 42.344 8.953 33.846 1.00 28.16 113 ASP B CA 1
ATOM 1904 C C . ASP B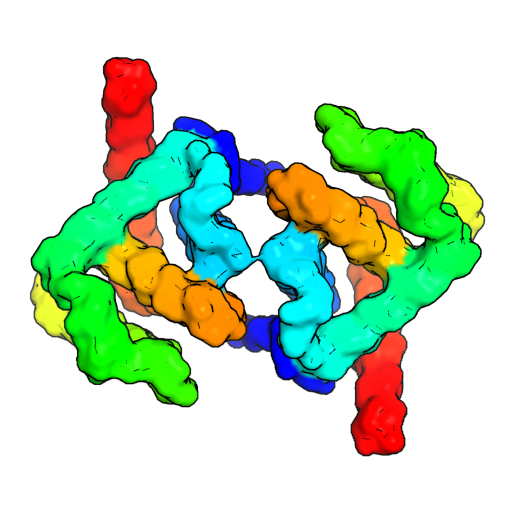 1 78 ? 42.612 10.443 34.055 1.00 27.42 113 ASP B C 1
ATOM 1905 O O . ASP B 1 78 ? 41.714 11.194 34.416 1.00 27.08 113 ASP B O 1
ATOM 1910 N N . ASN B 1 79 ? 43.856 10.867 33.839 1.00 27.07 114 ASN B N 1
ATOM 1911 C CA . ASN B 1 79 ? 44.195 12.291 33.916 1.00 27.82 114 ASN B CA 1
ATOM 1912 C C . ASN B 1 79 ? 43.423 13.133 32.889 1.00 26.15 114 ASN B C 1
ATOM 1913 O O . ASN B 1 79 ? 42.958 14.229 33.206 1.00 28.15 114 ASN B O 1
ATOM 1918 N N . PHE B 1 80 ? 43.287 12.623 31.665 1.00 25.41 115 PHE B N 1
ATOM 1919 C CA . PHE B 1 80 ? 42.486 13.279 30.624 1.00 23.65 115 PHE B CA 1
ATOM 1920 C C . PHE B 1 80 ? 41.024 13.397 31.024 1.00 23.53 115 PHE B C 1
ATOM 1921 O O . PHE B 1 80 ? 40.428 14.449 30.873 1.00 23.20 115 PHE B O 1
ATOM 1929 N N . ILE B 1 81 ? 40.446 12.323 31.546 1.00 23.43 116 ILE B N 1
ATOM 1930 C CA . ILE B 1 81 ? 39.044 12.376 31.991 1.00 22.59 116 ILE B CA 1
ATOM 1931 C C . ILE B 1 81 ? 38.847 13.405 33.116 1.00 23.66 116 ILE B C 1
ATOM 1932 O O . ILE B 1 81 ? 37.864 14.164 33.123 1.00 24.34 116 ILE B O 1
ATOM 1937 N N . ASP B 1 82 ? 39.779 13.436 34.057 1.00 23.95 117 ASP B N 1
ATOM 1938 C CA . ASP B 1 82 ? 39.736 14.392 35.141 1.00 25.79 117 ASP B CA 1
ATOM 1939 C C . ASP B 1 82 ? 39.772 15.808 34.583 1.00 26.01 117 ASP B C 1
ATOM 1940 O O . ASP B 1 82 ? 38.968 16.650 34.981 1.00 26.75 117 ASP B O 1
ATOM 1945 N N . TYR B 1 83 ? 40.693 16.050 33.650 1.00 25.67 118 TYR B N 1
ATOM 1946 C CA . TYR B 1 83 ? 40.786 17.334 32.968 1.00 27.39 118 TYR B CA 1
ATOM 1947 C C . TYR B 1 83 ? 39.454 17.737 32.335 1.00 25.96 118 TYR B C 1
ATOM 1948 O O . TYR B 1 83 ? 39.016 18.869 32.491 1.00 27.57 118 TYR B O 1
ATOM 1957 N N . ILE B 1 84 ? 38.816 16.818 31.625 1.00 24.13 119 ILE B N 1
ATOM 1958 C CA . ILE B 1 84 ? 37.506 17.117 31.011 1.00 23.09 119 ILE B CA 1
ATOM 1959 C C . ILE B 1 84 ? 36.437 17.453 32.062 1.00 24.39 119 ILE B C 1
ATOM 1960 O O . ILE B 1 84 ? 35.593 18.339 31.839 1.00 23.48 119 ILE B O 1
ATOM 1965 N N . LYS B 1 85 ? 36.444 16.733 33.185 1.00 24.77 120 LYS B N 1
ATOM 1966 C CA . LYS B 1 85 ? 35.490 17.000 34.265 1.00 27.03 120 LYS B CA 1
ATOM 1967 C C . LYS B 1 85 ? 35.692 18.383 34.872 1.00 27.72 120 LYS B C 1
ATOM 1968 O O . LYS B 1 85 ? 34.721 19.042 35.236 1.00 29.10 120 LYS B O 1
ATOM 1974 N N . VAL B 1 86 ? 36.955 18.798 34.979 1.00 27.33 121 VAL B N 1
ATOM 1975 C CA . VAL B 1 86 ? 37.324 20.119 35.488 1.00 28.71 121 VAL B CA 1
ATOM 1976 C C . VAL B 1 86 ? 36.757 21.202 34.573 1.00 28.59 121 VAL B C 1
ATOM 1977 O O . VAL B 1 86 ? 36.199 22.191 35.041 1.00 29.31 121 VAL B O 1
ATOM 1981 N N . GLN B 1 87 ? 36.866 20.982 33.270 1.00 28.50 122 GLN B N 1
ATOM 1982 C CA . GLN B 1 87 ? 36.314 21.919 32.290 1.00 29.14 122 GLN B CA 1
ATOM 1983 C C . GLN B 1 87 ? 34.797 21.974 32.403 1.00 29.81 122 GLN B C 1
ATOM 1984 O O . GLN B 1 87 ? 34.224 23.059 32.465 1.00 31.65 122 GLN B O 1
ATOM 1990 N N . LYS B 1 88 ? 34.157 20.810 32.453 1.00 29.82 123 LYS B N 1
ATOM 1991 C CA . LYS B 1 88 ? 32.696 20.724 32.603 1.00 32.19 123 LYS B CA 1
ATOM 1992 C C . LYS B 1 88 ? 32.222 21.400 33.890 1.00 33.98 123 LYS B C 1
ATOM 1993 O O . LYS B 1 88 ? 31.200 22.107 33.899 1.00 35.82 123 LYS B O 1
ATOM 1999 N N . GLN B 1 89 ? 32.968 21.188 34.976 1.00 34.23 124 GLN B N 1
ATOM 2000 C CA . GLN B 1 89 ? 32.667 21.820 36.256 1.00 36.74 124 GLN B CA 1
ATOM 2001 C C . GLN B 1 89 ? 32.804 23.337 36.169 1.00 36.63 124 GLN B C 1
ATOM 2002 O O . GLN B 1 89 ? 31.973 24.052 36.700 1.00 37.90 124 GLN B O 1
ATOM 2008 N N . ASP B 1 90 ? 33.844 23.824 35.492 1.00 34.95 125 ASP B N 1
ATOM 2009 C CA . ASP B 1 90 ? 34.234 25.229 35.633 1.00 36.39 125 ASP B CA 1
ATOM 2010 C C . ASP B 1 90 ? 33.636 26.186 34.629 1.00 37.46 125 ASP B C 1
ATOM 2011 O O . ASP B 1 90 ? 33.435 27.344 34.944 1.00 38.30 125 ASP B O 1
ATOM 2016 N N . ILE B 1 91 ? 33.356 25.721 33.422 1.00 37.48 126 ILE B N 1
ATOM 2017 C CA . ILE B 1 91 ? 32.774 26.604 32.408 1.00 38.58 126 ILE B CA 1
ATOM 2018 C C . ILE B 1 91 ? 31.365 26.984 32.856 1.00 40.94 126 ILE B C 1
ATOM 2019 O O . ILE B 1 91 ? 30.512 26.121 33.034 1.00 42.34 126 ILE B O 1
ATOM 2024 N N . VAL B 1 92 ? 31.123 28.276 33.037 1.00 43.66 127 VAL B N 1
ATOM 2025 C CA . VAL B 1 92 ? 29.889 28.716 33.670 1.00 47.17 127 VAL B CA 1
ATOM 2026 C C . VAL B 1 92 ? 28.687 28.448 32.779 1.00 47.37 127 VAL B C 1
ATOM 2027 O O . VAL B 1 92 ? 27.718 27.831 33.233 1.00 50.00 127 VAL B O 1
ATOM 2031 N N . LYS B 1 93 ? 28.756 28.893 31.521 1.00 45.28 128 LYS B N 1
ATOM 2032 C CA . LYS B 1 93 ? 27.674 28.686 30.555 1.00 44.05 128 LYS B CA 1
ATOM 2033 C C . LYS B 1 93 ? 28.258 28.015 29.314 1.00 40.66 128 LYS B C 1
ATOM 2034 O O . LYS B 1 93 ? 28.832 28.672 28.453 1.00 40.57 128 LYS B O 1
ATOM 2036 N N . LEU B 1 94 ? 28.122 26.693 29.261 1.00 37.65 129 LEU B N 1
ATOM 2037 C CA . LEU B 1 94 ? 28.649 25.874 28.177 1.00 34.86 129 LEU B CA 1
ATOM 2038 C C . LEU B 1 94 ? 27.953 26.175 26.855 1.00 33.86 129 LEU B C 1
ATOM 2039 O O . LEU B 1 94 ? 26.716 26.176 26.777 1.00 33.00 129 LEU B O 1
ATOM 2044 N N . THR B 1 95 ? 28.756 26.415 25.818 1.00 31.49 130 THR B N 1
ATOM 2045 C CA . THR B 1 95 ? 28.251 26.653 24.474 1.00 30.43 130 THR B CA 1
ATOM 2046 C C . THR B 1 95 ? 28.593 25.496 23.533 1.00 28.91 130 THR B C 1
ATOM 2047 O O . THR B 1 95 ? 29.505 24.690 23.795 1.00 27.01 130 THR B O 1
ATOM 2051 N N . VAL B 1 96 ? 27.893 25.429 22.402 1.00 28.92 131 VAL B N 1
ATOM 2052 C CA . VAL B 1 96 ? 28.235 24.450 21.373 1.00 27.68 131 VAL B CA 1
ATOM 2053 C C . VAL B 1 96 ? 29.711 24.573 20.952 1.00 27.00 131 VAL B C 1
ATOM 2054 O O . VAL B 1 96 ? 30.333 23.580 20.595 1.00 24.52 131 VAL B O 1
ATOM 2058 N N . TYR B 1 97 ? 30.281 25.774 21.041 1.00 27.83 132 TYR B N 1
ATOM 2059 C CA . TYR B 1 97 ? 31.681 25.983 20.657 1.00 28.22 132 TYR B CA 1
ATOM 2060 C C . TYR B 1 97 ? 32.682 25.437 21.674 1.00 28.64 132 TYR B C 1
ATOM 2061 O O . TYR B 1 97 ? 33.769 24.992 21.299 1.00 28.09 132 TYR B O 1
ATOM 2070 N N . ASP B 1 98 ? 32.306 25.434 22.950 1.00 29.38 133 ASP B N 1
ATOM 2071 C CA . ASP B 1 98 ? 33.076 24.709 23.972 1.00 27.85 133 ASP B CA 1
ATOM 2072 C C . ASP B 1 98 ? 33.118 23.233 23.605 1.00 26.10 133 ASP B C 1
ATOM 2073 O O . ASP B 1 98 ? 34.161 22.595 23.713 1.00 26.33 133 ASP B O 1
ATOM 2078 N N . CYS B 1 99 ? 31.976 22.697 23.173 1.00 24.76 134 CYS B N 1
ATOM 2079 C CA . CYS B 1 99 ? 31.862 21.284 22.832 1.00 24.16 134 CYS B CA 1
ATOM 2080 C C . CYS B 1 99 ? 32.643 20.967 21.558 1.00 23.22 134 CYS B C 1
ATOM 2081 O O . CYS B 1 99 ? 33.306 19.950 21.477 1.00 20.62 134 CYS B O 1
ATOM 2084 N N . ILE B 1 100 ? 32.549 21.844 20.564 1.00 23.96 135 ILE B N 1
ATOM 2085 C CA . ILE B 1 100 ? 33.364 21.733 19.356 1.00 22.80 135 ILE B CA 1
ATOM 2086 C C . ILE B 1 100 ? 34.860 21.704 19.703 1.00 24.25 135 ILE B C 1
ATOM 2087 O O . ILE B 1 100 ? 35.607 20.848 19.211 1.00 22.00 135 ILE B O 1
ATOM 2092 N N . SER B 1 101 ? 35.299 22.631 20.547 1.00 25.21 136 SER B N 1
ATOM 2093 C CA . SER B 1 101 ? 36.712 22.659 20.967 1.00 25.35 136 SER B CA 1
ATOM 2094 C C . SER B 1 101 ? 37.119 21.385 21.729 1.00 25.08 136 SER B C 1
ATOM 2095 O O . SER B 1 101 ? 38.252 20.892 21.600 1.00 25.93 136 SER B O 1
ATOM 2098 N N . MET B 1 102 ? 36.203 20.873 22.537 1.00 24.25 137 MET B N 1
ATOM 2099 C CA . MET B 1 102 ? 36.440 19.653 23.299 1.00 24.88 137 MET B CA 1
ATOM 2100 C C . MET B 1 102 ? 36.570 18.420 22.377 1.00 23.28 137 MET B C 1
ATOM 2101 O O . MET B 1 102 ? 37.427 17.578 22.594 1.00 23.40 137 MET B O 1
ATOM 2106 N N . ILE B 1 103 ? 35.751 18.333 21.329 1.00 22.57 138 ILE B N 1
ATOM 2107 C CA . ILE B 1 103 ? 35.924 17.275 20.323 1.00 21.68 138 ILE B CA 1
ATOM 2108 C C . ILE B 1 103 ? 37.333 17.340 19.695 1.00 21.07 138 ILE B C 1
ATOM 2109 O O . ILE B 1 103 ? 38.037 16.323 19.589 1.00 20.45 138 ILE B O 1
ATOM 2114 N N . GLY B 1 104 ? 37.755 18.543 19.325 1.00 21.35 139 GLY B N 1
ATOM 2115 C CA . GLY B 1 104 ? 39.093 18.757 18.796 1.00 22.36 139 GLY B CA 1
ATOM 2116 C C . GLY B 1 104 ? 40.201 18.369 19.756 1.00 24.87 139 GLY B C 1
ATOM 2117 O O . GLY B 1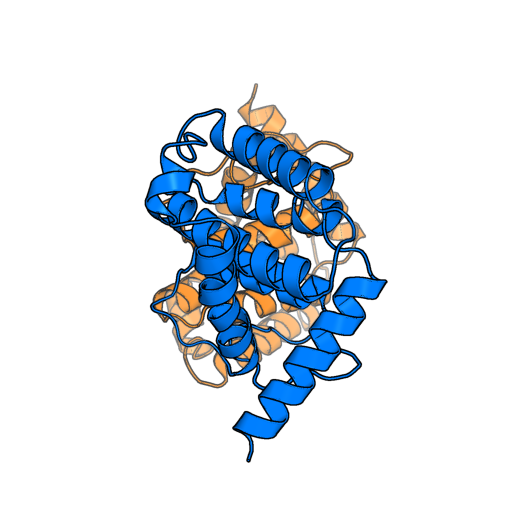 104 ? 41.256 17.875 19.341 1.00 24.92 139 GLY B O 1
ATOM 2118 N N . LEU B 1 105 ? 39.993 18.632 21.040 1.00 25.12 140 LEU B N 1
ATOM 2119 C CA . LEU B 1 105 ? 40.982 18.284 22.061 1.00 25.53 140 LEU B CA 1
ATOM 2120 C C 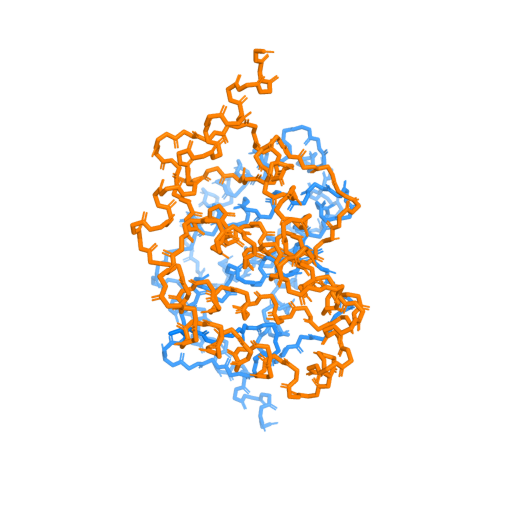. LEU B 1 105 ? 41.091 16.763 22.167 1.00 23.45 140 LEU B C 1
ATOM 2121 O O . LEU B 1 105 ? 42.188 16.227 22.206 1.00 23.38 140 LEU B O 1
ATOM 2126 N N . CYS B 1 106 ? 39.954 16.078 22.175 1.00 22.47 141 CYS B N 1
ATOM 2127 C CA . CYS B 1 106 ? 39.956 14.609 22.214 1.00 21.32 141 CYS B CA 1
ATOM 2128 C C . CYS B 1 106 ? 40.707 14.034 21.021 1.00 19.87 141 CYS B C 1
ATOM 2129 O O . CYS B 1 106 ? 41.325 12.988 21.140 1.00 20.27 141 CYS B O 1
ATOM 2132 N N . ALA B 1 107 ? 40.593 14.697 19.868 1.00 18.75 142 ALA B N 1
ATOM 2133 C CA . ALA B 1 107 ? 41.181 14.241 18.633 1.00 18.44 142 ALA B CA 1
ATOM 2134 C C . ALA B 1 107 ? 42.688 14.399 18.728 1.00 19.28 142 ALA B C 1
ATOM 2135 O O . ALA B 1 107 ? 43.418 13.508 18.365 1.00 22.32 142 ALA B O 1
ATOM 2137 N N . CYS B 1 108 ? 43.138 15.535 19.214 1.00 21.04 143 CYS B N 1
ATOM 2138 C CA . CYS B 1 108 ? 44.589 15.768 19.395 1.00 23.23 143 CYS B CA 1
ATOM 2139 C C . CYS B 1 108 ? 45.214 14.850 20.441 1.00 23.05 143 CYS B C 1
ATOM 2140 O O . CYS B 1 108 ? 46.399 14.477 20.343 1.00 25.07 143 CYS B O 1
ATOM 2143 N N . VAL B 1 109 ? 44.426 14.515 21.457 1.00 22.00 144 VAL B N 1
ATOM 2144 C CA . VAL B 1 109 ? 44.830 13.581 22.513 1.00 21.95 144 VAL B CA 1
ATOM 2145 C C . VAL B 1 109 ? 44.894 12.151 21.963 1.00 21.52 144 VAL B C 1
ATOM 2146 O O . VAL B 1 109 ? 45.825 11.426 22.265 1.00 21.53 144 VAL B O 1
ATOM 2150 N N . VAL B 1 110 ? 43.916 11.737 21.149 1.00 21.71 145 VAL B N 1
ATOM 2151 C CA . VAL B 1 110 ? 43.949 10.377 20.610 1.00 20.93 145 VAL B CA 1
ATOM 2152 C C . VAL B 1 110 ? 45.190 10.162 19.725 1.00 21.85 145 VAL B C 1
ATOM 2153 O O . VAL B 1 110 ? 45.747 9.058 19.705 1.00 23.08 145 VAL B O 1
ATOM 2157 N N . ASP B 1 111 ? 45.654 11.218 19.050 1.00 22.35 146 ASP B N 1
ATOM 2158 C CA . ASP B 1 111 ? 46.924 11.153 18.277 1.00 22.08 146 ASP B CA 1
ATOM 2159 C C . ASP B 1 111 ? 48.123 10.784 19.139 1.00 23.34 146 ASP B C 1
ATOM 2160 O O . ASP B 1 111 ? 48.990 10.011 18.709 1.00 24.79 146 ASP B O 1
ATOM 2165 N N . VAL B 1 112 ? 48.214 11.385 20.327 1.00 23.72 147 VAL B N 1
ATOM 2166 C CA . VAL B 1 112 ? 49.349 11.137 21.228 1.00 22.71 147 VAL B CA 1
ATOM 2167 C C . VAL B 1 112 ? 49.331 9.659 21.599 1.00 23.99 147 VAL B C 1
ATOM 2168 O O . VAL B 1 112 ? 50.330 8.978 21.486 1.00 24.48 147 VAL B O 1
ATOM 2172 N N . TRP B 1 113 ? 48.155 9.153 21.963 1.00 22.23 148 TRP B N 1
ATOM 2173 C CA . TRP B 1 113 ? 48.018 7.760 22.370 1.00 23.12 148 TRP B CA 1
ATOM 2174 C C . TRP B 1 113 ? 48.329 6.789 21.233 1.00 23.19 148 TRP B C 1
ATOM 2175 O O . TRP B 1 113 ? 48.959 5.765 21.459 1.00 25.55 148 TRP B O 1
ATOM 2186 N N . ARG B 1 114 ? 47.896 7.118 20.015 1.00 24.64 149 ARG B N 1
ATOM 2187 C CA . ARG B 1 114 ? 48.148 6.266 18.852 1.00 25.31 149 ARG B CA 1
ATOM 2188 C C . ARG B 1 114 ? 49.628 6.172 18.562 1.00 25.54 149 ARG B C 1
ATOM 2189 O O . ARG B 1 114 ? 50.156 5.077 18.334 1.00 26.57 149 ARG B O 1
ATOM 2197 N N . ASN B 1 115 ? 50.291 7.326 18.572 1.00 25.39 150 ASN B N 1
ATOM 2198 C CA . ASN B 1 115 ? 51.739 7.390 18.350 1.00 27.20 150 ASN B CA 1
ATOM 2199 C C . ASN B 1 115 ? 52.534 6.580 19.371 1.00 28.53 150 ASN B C 1
ATOM 2200 O O . ASN B 1 115 ? 53.664 6.154 19.091 1.00 28.20 150 ASN B O 1
ATOM 2205 N N . GLU B 1 116 ? 51.963 6.395 20.554 1.00 27.14 151 GLU B N 1
ATOM 2206 C CA . GLU B 1 116 ? 52.588 5.634 21.631 1.00 29.37 151 GLU B CA 1
ATOM 2207 C C . GLU B 1 116 ? 52.171 4.136 21.611 1.00 30.38 151 GLU B C 1
ATOM 2208 O O . GLU B 1 116 ? 52.690 3.327 22.395 1.00 28.91 151 GLU B O 1
ATOM 2214 N N . LYS B 1 117 ? 51.252 3.789 20.704 1.00 29.25 152 LYS B N 1
ATOM 2215 C CA . LYS B 1 117 ? 50.648 2.446 20.573 1.00 30.59 152 LYS B CA 1
ATOM 2216 C C . LYS B 1 117 ? 49.718 2.052 21.735 1.00 30.34 152 LYS B C 1
ATOM 2217 O O . LYS B 1 117 ? 49.519 0.861 22.007 1.00 30.91 152 LYS B O 1
ATOM 2223 N N . LEU B 1 118 ? 49.126 3.050 22.387 1.00 27.85 153 LEU B N 1
ATOM 2224 C CA . LEU B 1 118 ? 48.136 2.807 23.426 1.00 26.75 153 LEU B CA 1
ATOM 2225 C C . LEU B 1 118 ? 46.772 2.817 22.755 1.00 25.10 153 LEU B C 1
ATOM 2226 O O . LEU B 1 118 ? 45.923 3.646 23.055 1.00 21.46 153 LEU B O 1
ATOM 2231 N N . PHE B 1 119 ? 46.581 1.860 21.847 1.00 25.41 154 PHE B N 1
ATOM 2232 C CA . PHE B 1 119 ? 45.495 1.912 20.872 1.00 25.71 154 PHE B CA 1
ATOM 2233 C C . PHE B 1 119 ? 44.115 1.908 21.503 1.00 25.78 154 PHE B C 1
ATOM 2234 O O . PHE B 1 119 ? 43.231 2.663 21.077 1.00 29.52 154 PHE B O 1
ATOM 2242 N N . SER B 1 120 ? 43.940 1.115 22.554 1.00 25.59 155 SER B N 1
ATOM 2243 C CA . SER B 1 120 ? 42.642 0.991 23.217 1.00 24.17 155 SER B CA 1
ATOM 2244 C C . SER B 1 120 ? 42.150 2.257 23.927 1.00 24.29 155 SER B C 1
ATOM 2245 O O . SER B 1 120 ? 40.971 2.323 24.293 1.00 25.03 155 SER B O 1
ATOM 2248 N N . ARG B 1 121 ? 43.025 3.249 24.131 1.00 23.57 156 ARG B N 1
ATOM 2249 C CA . ARG B 1 121 ? 42.636 4.480 24.833 1.00 22.27 156 ARG B CA 1
ATOM 2250 C C . ARG B 1 121 ? 41.690 5.356 24.044 1.00 22.38 156 ARG B C 1
ATOM 2251 O O . ARG B 1 121 ? 41.046 6.215 24.620 1.00 24.16 156 ARG B O 1
ATOM 2259 N N . TRP B 1 122 ? 41.568 5.142 22.741 1.00 22.15 157 TRP B N 1
ATOM 2260 C CA . TRP B 1 122 ? 40.577 5.874 21.961 1.00 21.64 157 TRP B CA 1
ATOM 2261 C C . TRP B 1 122 ? 39.169 5.797 22.593 1.00 21.36 157 TRP B C 1
ATOM 2262 O O . TRP B 1 122 ? 38.370 6.709 22.435 1.00 22.18 157 TRP B O 1
ATOM 2273 N N . LYS B 1 123 ? 38.893 4.725 23.334 1.00 22.24 158 LYS B N 1
ATOM 2274 C CA . LYS B 1 123 ? 37.606 4.552 24.019 1.00 22.81 158 LYS B CA 1
ATOM 2275 C C . LYS B 1 123 ? 37.317 5.683 25.004 1.00 22.97 158 LYS B C 1
ATOM 2276 O O . LYS B 1 123 ? 36.158 6.046 25.208 1.00 23.75 158 LYS B O 1
ATOM 2282 N N . TYR B 1 124 ? 38.370 6.231 25.612 1.00 23.61 159 TYR B N 1
ATOM 2283 C CA . TYR B 1 124 ? 38.225 7.336 26.563 1.00 25.56 159 TYR B CA 1
ATOM 2284 C C . TYR B 1 124 ? 37.671 8.615 25.934 1.00 25.21 159 TYR B C 1
ATOM 2285 O O . TYR B 1 124 ? 36.948 9.379 26.602 1.00 25.64 159 TYR B O 1
ATOM 2294 N N . CYS B 1 125 ? 37.983 8.836 24.657 1.00 24.23 160 CYS B N 1
ATOM 2295 C CA . CYS B 1 125 ? 37.415 9.955 23.902 1.00 23.20 160 CYS B CA 1
ATOM 2296 C C . CYS B 1 125 ? 35.915 9.910 23.911 1.00 22.55 160 CYS B C 1
ATOM 2297 O O . CYS B 1 125 ? 35.288 10.955 24.059 1.00 23.94 160 CYS B O 1
ATOM 2300 N N . LEU B 1 126 ? 35.347 8.715 23.759 1.00 22.99 161 LEU B N 1
ATOM 2301 C CA . LEU B 1 126 ? 33.887 8.515 23.825 1.00 24.19 161 LEU B CA 1
ATOM 2302 C C . LEU B 1 126 ? 33.343 8.764 25.227 1.00 26.07 161 LEU B C 1
ATOM 2303 O O . LEU B 1 126 ? 32.270 9.376 25.402 1.00 22.68 161 LEU B O 1
ATOM 2308 N N . ARG B 1 127 ? 34.058 8.243 26.224 1.00 26.40 162 ARG B N 1
ATOM 2309 C CA . ARG B 1 127 ? 33.703 8.461 27.623 1.00 28.55 162 ARG B CA 1
ATOM 2310 C C . ARG B 1 127 ? 33.657 9.957 27.892 1.00 25.40 162 ARG B C 1
ATOM 2311 O O . ARG B 1 127 ? 32.721 10.449 28.500 1.00 25.61 162 ARG B O 1
ATOM 2319 N N . ALA B 1 128 ? 34.661 10.669 27.422 1.00 23.16 163 ALA B N 1
ATOM 2320 C CA . ALA B 1 128 ? 34.756 12.115 27.602 1.00 23.80 163 ALA B CA 1
ATOM 2321 C C . ALA B 1 128 ? 33.595 12.863 26.934 1.00 23.86 163 ALA B C 1
ATOM 2322 O O . ALA B 1 128 ? 32.990 13.749 27.539 1.00 25.26 163 ALA B O 1
ATOM 2324 N N . ILE B 1 129 ? 33.245 12.471 25.707 1.00 24.07 164 ILE B N 1
ATOM 2325 C CA . ILE B 1 129 ? 32.150 13.115 24.987 1.00 25.35 164 ILE B CA 1
ATOM 2326 C C . ILE B 1 129 ? 30.820 12.925 25.699 1.00 26.01 164 ILE B C 1
ATOM 2327 O O . ILE B 1 129 ? 30.039 13.874 25.822 1.00 25.50 164 ILE B O 1
ATOM 2332 N N . LYS B 1 130 ? 30.560 11.721 26.196 1.00 27.14 165 LYS B N 1
ATOM 2333 C CA . LYS B 1 130 ? 29.330 11.487 26.953 1.00 30.49 165 LYS B CA 1
ATOM 2334 C C . LYS B 1 130 ? 29.215 12.348 28.230 1.00 30.39 165 LYS B C 1
ATOM 2335 O O . LYS B 1 130 ? 28.123 12.799 28.579 1.00 31.09 165 LYS B O 1
ATOM 2341 N N . LEU B 1 131 ? 30.332 12.561 28.924 1.00 29.68 166 LEU B N 1
ATOM 2342 C CA . LEU B 1 131 ? 30.372 13.439 30.106 1.00 30.52 166 LEU B CA 1
ATOM 2343 C C . LEU B 1 131 ? 30.078 14.908 29.759 1.00 28.92 166 LEU B C 1
ATOM 2344 O O . LEU B 1 131 ? 29.437 15.614 30.527 1.00 30.55 166 LEU B O 1
ATOM 2349 N N . PHE B 1 132 ? 30.571 15.356 28.610 1.00 26.71 167 PHE B N 1
ATOM 2350 C CA . PHE B 1 132 ? 30.707 16.784 28.308 1.00 25.97 167 PHE B CA 1
ATOM 2351 C C . PHE B 1 132 ? 29.614 17.358 27.402 1.00 26.05 167 PHE B C 1
ATOM 2352 O O . PHE B 1 132 ? 29.239 18.532 27.554 1.00 26.25 167 PHE B O 1
ATOM 2360 N N . ILE B 1 133 ? 29.119 16.538 26.471 1.00 24.94 168 ILE B N 1
ATOM 2361 C CA . ILE B 1 133 ? 28.242 16.989 25.373 1.00 24.56 168 ILE B CA 1
ATOM 2362 C C . ILE B 1 133 ? 26.922 16.236 25.416 1.00 25.33 168 ILE B C 1
ATOM 2363 O O . ILE B 1 133 ? 26.873 15.064 25.091 1.00 28.17 168 ILE B O 1
ATOM 2368 N N . ASN B 1 134 ? 25.864 16.897 25.846 1.00 26.14 169 ASN B N 1
ATOM 2369 C CA . ASN B 1 134 ? 24.552 16.255 25.926 1.00 28.50 169 ASN B CA 1
ATOM 2370 C C . ASN B 1 134 ? 23.899 16.137 24.542 1.00 28.11 169 ASN B C 1
ATOM 2371 O O . ASN B 1 134 ? 24.471 16.568 23.547 1.00 25.03 169 ASN B O 1
ATOM 2376 N N . ASP B 1 135 ? 22.698 15.563 24.472 1.00 30.70 170 ASP B N 1
ATOM 2377 C CA . ASP B 1 135 ? 22.050 15.363 23.174 1.00 31.54 170 ASP B CA 1
ATOM 2378 C C . ASP B 1 135 ? 21.676 16.671 22.502 1.00 32.70 170 ASP B C 1
ATOM 2379 O O . ASP B 1 135 ? 21.739 16.780 21.282 1.00 32.61 170 ASP B O 1
ATOM 2384 N N . HIS B 1 136 ? 21.313 17.665 23.307 1.00 34.04 171 HIS B N 1
ATOM 2385 C CA . HIS B 1 136 ? 21.000 18.994 22.810 1.00 35.27 171 HIS B CA 1
ATOM 2386 C C . HIS B 1 136 ? 22.214 19.605 22.102 1.00 32.88 171 HIS B C 1
ATOM 2387 O O . HIS B 1 136 ? 22.089 20.146 21.001 1.00 30.79 171 HIS B O 1
ATOM 2394 N N . MET B 1 137 ? 23.390 19.484 22.714 1.00 31.29 172 MET B N 1
ATOM 2395 C CA . MET B 1 137 ? 24.607 20.001 22.112 1.00 30.02 172 MET B CA 1
ATOM 2396 C C . MET B 1 137 ? 25.065 19.185 20.893 1.00 28.48 172 MET B C 1
ATOM 2397 O O . MET B 1 137 ? 25.552 19.760 19.926 1.00 27.63 172 MET B O 1
ATOM 2402 N N . LEU B 1 138 ? 24.910 17.862 20.930 1.00 27.97 173 LEU B N 1
ATOM 2403 C CA . LEU B 1 138 ? 25.166 17.045 19.745 1.00 28.20 173 LEU B CA 1
ATOM 2404 C C . LEU B 1 138 ? 24.309 17.516 18.559 1.00 27.29 173 LEU B C 1
ATOM 2405 O O . LEU B 1 138 ? 24.794 17.619 17.441 1.00 27.59 173 LEU B O 1
ATOM 2410 N N . ASP B 1 139 ? 23.041 17.809 18.807 1.00 29.58 174 ASP B N 1
ATOM 2411 C CA . ASP B 1 139 ? 22.165 18.314 17.743 1.00 30.77 174 ASP B CA 1
ATOM 2412 C C . ASP B 1 139 ? 22.686 19.636 17.178 1.00 29.74 174 ASP B C 1
ATOM 2413 O O . ASP B 1 139 ? 22.641 19.852 15.968 1.00 29.73 174 ASP B O 1
ATOM 2418 N N . LYS B 1 140 ? 23.190 20.512 18.046 1.00 29.59 175 LYS B N 1
ATOM 2419 C CA . LYS B 1 140 ? 23.704 21.813 17.602 1.00 31.03 175 LYS B CA 1
ATOM 2420 C C . LYS B 1 140 ? 24.978 21.654 16.781 1.00 26.84 175 LYS B C 1
ATOM 2421 O O . LYS B 1 140 ? 25.156 22.323 15.761 1.00 26.74 175 LYS B O 1
ATOM 2427 N N . ILE B 1 141 ? 25.849 20.751 17.216 1.00 25.31 176 ILE B N 1
ATOM 2428 C CA . ILE B 1 141 ? 27.069 20.454 16.474 1.00 23.31 176 ILE B CA 1
ATOM 2429 C C . ILE B 1 141 ? 26.728 19.890 15.081 1.00 23.72 176 ILE B C 1
ATOM 2430 O O . ILE B 1 141 ? 27.347 20.261 14.082 1.00 23.95 176 ILE B O 1
ATOM 2435 N N . LYS B 1 142 ? 25.768 18.972 15.036 1.00 23.98 177 LYS B N 1
ATOM 2436 C CA . LYS B 1 142 ? 25.266 18.394 13.774 1.00 23.21 177 LYS B CA 1
ATOM 2437 C C . LYS B 1 142 ? 24.820 19.464 12.787 1.00 24.21 177 LYS B C 1
ATOM 2438 O O . LYS B 1 142 ? 25.222 19.433 11.636 1.00 23.22 177 LYS B O 1
ATOM 2444 N N . SER B 1 143 ? 23.982 20.397 13.244 1.00 26.21 178 SER B N 1
ATOM 2445 C CA . SER B 1 143 ? 23.497 21.498 12.405 1.00 27.42 178 SER B CA 1
ATOM 2446 C C . SER B 1 143 ? 24.609 22.394 11.910 1.00 26.42 178 SER B C 1
ATOM 2447 O O . SER B 1 143 ? 24.584 22.834 10.756 1.00 27.40 178 SER B O 1
ATOM 2450 N N . ILE B 1 144 ? 25.588 22.660 12.766 1.00 26.44 179 ILE B N 1
ATOM 2451 C CA . ILE B 1 144 ? 26.767 23.438 12.359 1.00 26.33 179 ILE B CA 1
ATOM 2452 C C . ILE B 1 144 ? 27.521 22.737 11.222 1.00 26.13 179 ILE B C 1
ATOM 2453 O O . ILE B 1 144 ? 27.824 23.347 10.206 1.00 28.20 179 ILE B O 1
ATOM 2458 N N . LEU B 1 145 ? 27.804 21.456 11.405 1.00 24.58 180 LEU B N 1
ATOM 2459 C CA . LEU B 1 145 ? 28.475 20.656 10.395 1.00 23.30 180 LEU B CA 1
ATOM 2460 C C . LEU B 1 145 ? 27.681 20.613 9.087 1.00 22.93 180 LEU B C 1
ATOM 2461 O O . LEU B 1 145 ? 28.255 20.772 8.024 1.00 21.26 180 LEU B O 1
ATOM 2466 N N . GLN B 1 146 ? 26.357 20.450 9.168 1.00 22.94 181 GLN B N 1
ATOM 2467 C CA . GLN B 1 146 ? 25.548 20.439 7.958 1.00 23.19 181 GLN B CA 1
ATOM 2468 C C . GLN B 1 146 ? 25.692 21.767 7.197 1.00 25.43 181 GLN B C 1
ATOM 2469 O O . GLN B 1 146 ? 25.892 21.778 5.977 1.00 26.75 181 GLN B O 1
ATOM 2475 N N . ASN B 1 147 ? 25.593 22.884 7.912 1.00 26.92 182 ASN B N 1
ATOM 2476 C CA . ASN B 1 147 ? 25.745 24.201 7.282 1.00 28.94 182 ASN B CA 1
ATOM 2477 C C . ASN B 1 147 ? 27.122 24.389 6.639 1.00 29.01 182 ASN B C 1
ATOM 2478 O O . ASN B 1 147 ? 27.224 24.892 5.519 1.00 30.01 182 ASN B O 1
ATOM 2483 N N . ARG B 1 148 ? 28.168 23.971 7.341 1.00 27.92 183 ARG B N 1
ATOM 2484 C CA . ARG B 1 148 ? 29.535 24.072 6.822 1.00 28.89 183 ARG B CA 1
ATOM 2485 C C . ARG B 1 148 ? 29.772 23.212 5.581 1.00 29.13 183 ARG B C 1
ATOM 2486 O O . ARG B 1 148 ? 30.471 23.632 4.668 1.00 29.37 183 ARG B O 1
ATOM 2494 N N . LEU B 1 149 ? 29.191 22.013 5.547 1.00 28.82 184 LEU B N 1
ATOM 2495 C CA . LEU B 1 149 ? 29.304 21.151 4.367 1.00 28.85 184 LEU B CA 1
ATOM 2496 C C . LEU B 1 149 ? 28.537 21.748 3.185 1.00 30.94 184 LEU B C 1
ATOM 2497 O O . LEU B 1 149 ? 29.013 21.721 2.062 1.00 29.16 184 LEU B O 1
ATOM 2502 N N . VAL B 1 150 ? 27.350 22.292 3.431 1.00 33.86 185 VAL B N 1
ATOM 2503 C CA . VAL B 1 150 ? 26.619 22.998 2.371 1.00 36.43 185 VAL B CA 1
ATOM 2504 C C . VAL B 1 150 ? 27.470 24.141 1.801 1.00 39.34 185 VAL B C 1
ATOM 2505 O O . VAL B 1 150 ? 27.493 24.368 0.588 1.00 41.24 185 VAL B O 1
ATOM 2509 N N . TYR B 1 151 ? 28.169 24.858 2.673 1.00 41.78 186 TYR B N 1
ATOM 2510 C CA . TYR B 1 151 ? 28.993 25.978 2.231 1.00 46.11 186 TYR B CA 1
ATOM 2511 C C . TYR B 1 151 ? 30.184 25.491 1.407 1.00 47.51 186 TYR B C 1
ATOM 2512 O O . TYR B 1 151 ? 30.553 26.117 0.411 1.00 48.76 186 TYR B O 1
ATOM 2521 N N . VAL B 1 152 ? 30.774 24.375 1.825 1.00 47.82 187 VAL B N 1
ATOM 2522 C CA . VAL B 1 152 ? 31.848 23.736 1.069 1.00 49.62 187 VAL B CA 1
ATOM 2523 C C . VAL B 1 152 ? 31.365 23.323 -0.313 1.00 52.12 187 VAL B C 1
ATOM 2524 O O . VAL B 1 152 ? 32.060 23.555 -1.301 1.00 54.03 187 VAL B O 1
ATOM 2528 N N . GLU B 1 153 ? 30.180 22.725 -0.392 1.00 53.86 188 GLU B N 1
ATOM 2529 C CA . GLU B 1 153 ? 29.598 22.356 -1.688 1.00 56.75 188 GLU B CA 1
ATOM 2530 C C . GLU B 1 153 ? 29.448 23.596 -2.556 1.00 59.56 188 GLU B C 1
ATOM 2531 O O . GLU B 1 153 ? 29.919 23.628 -3.690 1.00 60.64 188 GLU B O 1
ATOM 2537 N N . MET B 1 154 ? 28.809 24.618 -1.998 1.00 61.29 189 MET B N 1
ATOM 2538 C CA . MET B 1 154 ? 28.465 25.820 -2.739 1.00 65.55 189 MET B CA 1
ATOM 2539 C C . MET 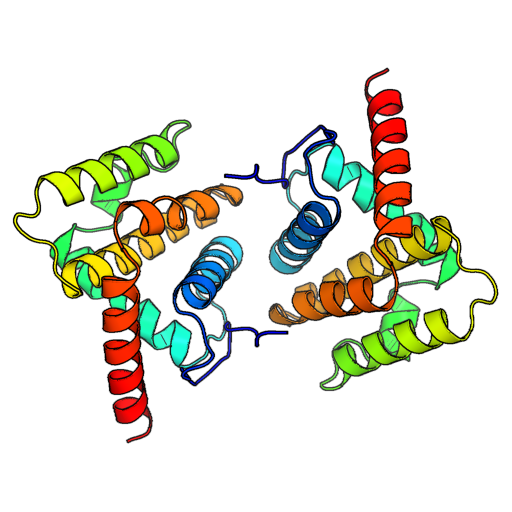B 1 154 ? 29.529 26.906 -2.546 1.00 65.86 189 MET B C 1
ATOM 2540 O O . MET B 1 154 ? 30.681 26.752 -2.969 1.00 65.53 189 MET B O 1
#

Organism: Vaccinia virus (strain Western Reserve) (NCBI:txid10254)

GO terms:
  GO:0085034 symbiont-mediated suppression of host NF-kappaB cascade (P, IDA)
  GO:0140311 protein sequestering activity (F, IDA)
  GO:0030430 host cell cytoplasm (C, IC)
  GO:0005515 protein binding (F, IPI)

Foldseek 3Di:
DDDQQFADAAQDPPHALLVNLLNLLLCCLAPNDVDDGHNLSVLLLVLLVLQCVPPNDLVVLCVVQVLLDPCNLVSVLVVLVVVQVPDPDDDLSNLSSLSSVLSSSSNVCSVSVVRVSSVSSSVSSPVHPDPVSSVVNSVVSNVVSVVVVD/DDDQQFADAAQDPPHQLLVNLVNLLLCCLAPNDPDDGHNLSVVLLVLLVLLCVPPNDVVVVCVVQVLQDPCNLVSVLVVLVCVQVPDPDDDLSNLSNLSSSLSSSSNVCSVSVVRVSSVSSSVSSPNRADPVSSVVVSVVSNVVSVVVVD

CATH classification: 1.10.437.20

InterPro domains:
  IPR022819 Poxvirus Bcl-2-like [PF06227] (20-174)
  IPR043018 Poxvirus domain superfamily [G3DSA:1.10.437.20] (36-190)

Radius of gyration: 20.84 Å; Cα contacts (8 Å, |Δi|>4): 361; chains: 2; bounding box: 34×58×43 Å

B-factor: mean 30.27, std 9.81, range [14.29, 87.02]

Sequence (300 aa):
IKPDYLEYDDDLLDRDEEMFTILEEYFMYRGLLGLRIKYGRLFNEIKKFDNDAEEQFGTIEELKQKKLRLNSEEGADNFIDYIKVQKQDIVKLTVYDCISMIGLCACVVDVWRNEKLFSRWKYCLRRAIKLFINDHMLDKIKSILQNRLVYVEMIKPDYLEYDDLLDRDEMFTILEEYFMYRGLLGLRIKYGRLFNEIKKFDNDAEEQFGTIEELKQKLRLNSEEGADNFIDYIKVQKQDIVKLTVYDCISMIGLCACVVDVWRNEKLFSRWKYCLRAIKLFINDHMLDKIKSILQNRLVYVEM

Solvent-accessible surface area: 15188 Å² total; per-residue (Å²): 158,100,34,35,1,4,110,33,67,59,5,79,133,144,0,92,11,47,19,0,0,61,18,0,0,9,0,4,2,8,31,2,64,133,42,75,24,6,108,0,0,58,7,1,69,106,0,26,105,43,3,102,93,76,16,22,56,46,122,90,2,95,140,91,15,152,0,42,35,156,102,0,6,89,33,0,15,89,16,0,114,66,31,101,157,102,36,158,173,38,64,15,113,18,0,0,4,0,0,0,2,0,0,25,0,1,25,16,2,40,108,89,150,53,27,40,27,12,46,52,0,19,86,0,1,133,72,4,6,91,110,114,26,14,93,93,0,31,58,26,0,52,101,76,6,70,67,72,122,176,168,109,45,35,2,6,108,40,72,64,12,81,120,197,3,99,8,43,23,0,0,62,18,0,0,12,0,3,1,7,31,3,62,234,44,113,18,6,58,0,0,62,7,0,75,98,0,27,102,47,1,98,157,76,24,27,45,39,114,115,7,80,127,145,14,138,0,44,21,158,76,0,5,90,45,0,16,86,17,1,109,68,37,92,149,92,40,155,78,44,62,6,116,17,0,0,5,0,0,0,3,0,0,25,0,1,25,15,2,36,106,87,141,53,25,30,30,12,47,71,0,24,104,0,1,136,73,1,6,93,112,120,25,16,93,90,0,31,56,29,0,41,102,79,6,68,178,73,106,181